Protein AF-A0A7X9FTK3-F1 (afdb_monomer)

Solvent-accessible surface area (backbone atoms only — not comparable to full-atom values): 15921 Å² total; per-residue (Å²): 134,60,71,38,48,49,46,24,37,73,79,64,71,40,65,68,70,45,36,70,34,68,27,82,41,44,47,91,87,65,47,82,73,48,77,40,34,71,62,29,94,77,51,61,56,61,87,59,43,41,65,64,41,56,51,48,38,34,56,70,57,28,73,55,60,92,62,43,67,63,64,44,63,69,55,45,53,49,44,51,48,38,29,74,75,65,70,40,80,87,70,87,66,59,28,64,53,29,50,41,28,35,70,70,76,49,70,91,67,92,45,69,72,51,53,53,51,20,51,46,38,14,42,22,41,63,73,73,38,55,70,67,55,50,50,26,53,32,50,47,50,44,53,53,26,83,96,27,48,10,48,55,48,42,26,43,72,70,68,72,37,58,52,64,70,54,48,70,69,55,31,52,50,54,50,56,16,60,86,40,16,62,68,45,38,62,53,38,72,36,92,73,21,63,86,42,60,68,72,55,75,62,44,47,56,49,46,50,48,49,49,51,40,50,52,46,50,52,52,50,34,71,78,35,54,88,64,34,65,54,66,59,55,46,57,68,53,66,83,38,70,66,55,60,51,47,54,52,52,62,59,66,72,58,93,64,96,70,79,78,60,61,54,59,51,50,48,47,53,48,49,53,57,47,59,57,55,67,68,75,76,116

Secondary structure (DSSP, 8-state):
--HHHHHHHHHH---GGGGGS-EEEE-TTS-EEEEESTTSTTPPPGGGS-HHHHHHHHHHH-TTTTTS-SS-HHHHHHHHHHHHHH---------HHHHHHHHHHS-SS--HHHHHHHHHHHHHHHHHS-HHHHHHHHHHH-EEETTEEHHHHHIIIIISS-GGG--HHHHHHHHHHHHSHHHHHHHHTSTTTTT---TTHHHHHHHHHHHHHHHHHHHHHHH-TTTS-HHHHHHHHHT-HHHHHHHHHHHHT--S---THHHHHHHHHHHHHHHHHHTS--

Foldseek 3Di:
DDDLCVCCCPVQVDRLLCLCAWDQFAAPVRHTQDTHHDHDPLQDALVLADLLLLCLLCLLQPVLLQQDAQFPVVVVVVLVVCCVPVVDDSDRRGHLLLQLLCQRRAHPDDDPVRSVSSSSVSNVNVVNDHSSRSSSRSQQAQQQEVSQGHQQSLCCVLPVDGNNPQDSVNSLLSSVCRVPRHVSVVQCPPVPVSVDPVCPDVVVVSLVSSLVSVVVSLVCCVVCVPSHCVVVSVVSVLVDPVVLVVLVVSVVVDPPDDDDPSVVVSVVVNVVNVVSVVVVVD

pLDDT: mean 71.82, std 21.27, range [31.55, 97.44]

Sequence (282 aa):
MKLFQVLTRYCFKVDVSALRGVYCWKSWEGSFIADIGFKTDTFIPLEAIPPHLILLVILHEDQFFFTHGVLNWTELRRLIYDFLLRKAPLMGGSSITQQLAKFLFTSRERSISRKIREIIIAYGLEEEFSKEEILALYLNTVGLGRDIFGIHQASERYFKKTVSELSVDESMFICSLIRQPTKRQRFAMKPGNAHRFDYEMSFLKYFDFFRISLIRFSIDSLINPHLIKLDQLLSFLKDRKELKESAAKISKIEHISIETRAMIHLDKLHSMISSMADNSSK

Nearest PDB structures (foldseek):
  3nb6-assembly1_A-2  TM=7.957E-01  e=1.131E-09  Aquifex aeolicus
  2oqo-assembly1_A-2  TM=8.127E-01  e=4.529E-09  Aquifex aeolicus VF5
  3nb7-assembly1_A-2  TM=8.104E-01  e=5.484E-09  Aquifex aeolicus
  3dwk-assembly3_C  TM=6.646E-01  e=3.690E-07  Staphylococcus aureus subsp. aureus COL
  3dwk-assembly2_B  TM=6.068E-01  e=2.770E-07  Staphylococcus aureus subsp. aureus COL

Radius of gyration: 19.6 Å; Cα contacts (8 Å, |Δi|>4): 311; chains: 1; bounding box: 56×50×49 Å

Structure (mmCIF, N/CA/C/O backbone):
data_AF-A0A7X9FTK3-F1
#
_entry.id   AF-A0A7X9FTK3-F1
#
loop_
_atom_site.group_PDB
_atom_site.id
_atom_site.type_symbol
_atom_site.label_atom_id
_atom_site.label_alt_id
_atom_site.label_comp_id
_atom_site.label_asym_id
_atom_site.label_entity_id
_atom_site.label_seq_id
_atom_site.pdbx_PDB_ins_code
_atom_site.Cartn_x
_atom_site.Cartn_y
_atom_site.Cartn_z
_atom_site.occupancy
_atom_site.B_iso_or_equiv
_atom_site.auth_seq_id
_atom_site.auth_comp_id
_atom_site.auth_asym_id
_atom_site.auth_atom_id
_atom_site.pdbx_PDB_model_num
ATOM 1 N N . MET A 1 1 ? 8.619 -18.704 -17.528 1.00 60.31 1 MET A N 1
ATOM 2 C CA . MET A 1 1 ? 8.834 -17.825 -16.356 1.00 60.31 1 MET A CA 1
ATOM 3 C C . MET A 1 1 ? 9.199 -16.448 -16.881 1.00 60.31 1 MET A C 1
ATOM 5 O O . MET A 1 1 ? 9.983 -16.395 -17.824 1.00 60.31 1 MET A O 1
ATOM 9 N N . LYS A 1 2 ? 8.585 -15.374 -16.375 1.00 87.12 2 LYS A N 1
ATOM 10 C CA . LYS A 1 2 ? 8.837 -14.012 -16.878 1.00 87.12 2 LYS A CA 1
ATOM 11 C C . LYS A 1 2 ? 10.205 -13.493 -16.383 1.00 87.12 2 LYS A C 1
ATOM 13 O O . LYS A 1 2 ? 10.755 -14.035 -15.421 1.00 87.12 2 LYS A O 1
ATOM 18 N N . LEU A 1 3 ? 10.807 -12.528 -17.086 1.00 87.56 3 LEU A N 1
ATOM 19 C CA . LEU A 1 3 ? 12.215 -12.139 -16.892 1.00 87.56 3 LEU A CA 1
ATOM 20 C C . LEU A 1 3 ? 12.477 -11.617 -15.476 1.00 87.56 3 LEU A C 1
ATOM 22 O O . LEU A 1 3 ? 13.457 -12.014 -14.844 1.00 87.56 3 LEU A O 1
ATOM 26 N N . PHE A 1 4 ? 11.612 -10.745 -14.961 1.00 89.00 4 PHE A N 1
ATOM 27 C CA . PHE A 1 4 ? 11.840 -10.153 -13.649 1.00 89.00 4 PHE A CA 1
ATOM 28 C C . PHE A 1 4 ? 11.593 -11.153 -12.520 1.00 89.00 4 PHE A C 1
ATOM 30 O O . PHE A 1 4 ? 12.331 -11.117 -11.543 1.00 89.00 4 PHE A O 1
ATOM 37 N N . GLN A 1 5 ? 10.688 -12.121 -12.681 1.00 84.44 5 GLN A N 1
ATOM 38 C CA . GLN A 1 5 ? 10.551 -13.257 -11.755 1.00 84.44 5 GLN A CA 1
ATOM 39 C C . GLN A 1 5 ? 11.822 -14.120 -11.659 1.00 84.44 5 GLN A C 1
ATOM 41 O O . GLN A 1 5 ? 12.173 -14.607 -10.583 1.00 84.44 5 GLN A O 1
ATOM 46 N N . VAL A 1 6 ? 12.542 -14.311 -12.771 1.00 85.25 6 VAL A N 1
ATOM 47 C CA . VAL A 1 6 ? 13.858 -14.976 -12.756 1.00 85.25 6 VAL A CA 1
ATOM 48 C C . VAL A 1 6 ? 14.837 -14.122 -11.946 1.00 85.25 6 VAL A C 1
ATOM 50 O O . VAL A 1 6 ? 15.480 -14.615 -11.020 1.00 85.25 6 VAL A O 1
ATOM 53 N N . LEU A 1 7 ? 14.925 -12.826 -12.244 1.00 86.31 7 LEU A N 1
ATOM 54 C CA . LEU A 1 7 ? 15.860 -11.925 -11.568 1.00 86.31 7 LEU A CA 1
ATOM 55 C C . LEU A 1 7 ? 15.596 -11.833 -10.060 1.00 86.31 7 LEU A C 1
ATOM 57 O O . LEU A 1 7 ? 16.534 -11.918 -9.269 1.00 86.31 7 LEU A O 1
ATOM 61 N N . THR A 1 8 ? 14.339 -11.713 -9.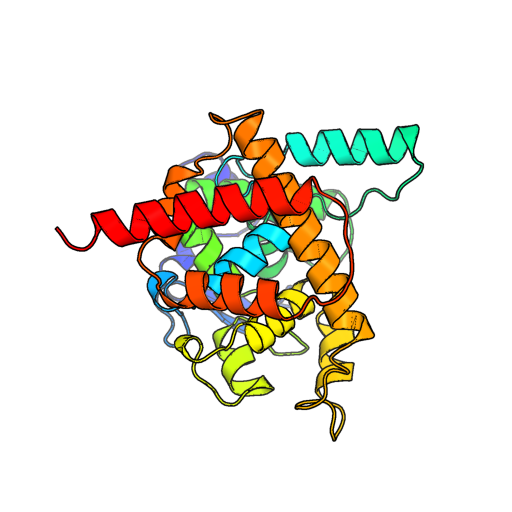632 1.00 86.00 8 THR A N 1
ATOM 62 C CA . THR A 1 8 ? 13.999 -11.669 -8.204 1.00 86.00 8 THR A CA 1
ATOM 63 C C . THR A 1 8 ? 14.390 -12.958 -7.492 1.00 86.00 8 THR A C 1
ATOM 65 O O . THR A 1 8 ? 15.032 -12.908 -6.437 1.00 86.00 8 THR A O 1
ATOM 68 N N . ARG A 1 9 ? 14.099 -14.114 -8.094 1.00 87.69 9 ARG A N 1
ATOM 69 C CA . ARG A 1 9 ? 14.389 -15.415 -7.491 1.00 87.69 9 ARG A CA 1
ATOM 70 C C . ARG A 1 9 ? 15.885 -15.694 -7.403 1.00 87.69 9 ARG A C 1
ATOM 72 O O . ARG A 1 9 ? 16.370 -16.072 -6.340 1.00 87.69 9 ARG A O 1
ATOM 79 N N . TYR A 1 10 ? 16.628 -15.484 -8.486 1.00 86.75 10 TYR A N 1
ATOM 80 C CA . TYR A 1 10 ? 18.038 -15.877 -8.554 1.00 86.75 10 TYR A CA 1
ATOM 81 C C . TYR A 1 10 ? 18.992 -14.804 -8.027 1.00 86.75 10 TYR A C 1
ATOM 83 O O . TYR A 1 10 ? 19.928 -15.132 -7.301 1.00 86.75 10 TYR A O 1
ATOM 91 N N . CYS A 1 11 ? 18.758 -13.525 -8.330 1.00 85.88 11 CYS A N 1
ATOM 92 C CA . CYS A 1 11 ? 19.649 -12.455 -7.874 1.00 85.88 11 CYS A CA 1
ATOM 93 C C . CYS A 1 11 ? 19.350 -12.036 -6.433 1.00 85.88 11 CYS A C 1
ATOM 95 O O . CYS A 1 11 ? 20.257 -11.614 -5.713 1.00 85.88 11 CYS A O 1
ATOM 97 N N . PHE A 1 12 ? 18.087 -12.129 -6.000 1.00 85.38 12 PHE A N 1
ATOM 98 C CA . PHE A 1 12 ? 17.661 -11.598 -4.704 1.00 85.38 12 PHE A CA 1
ATOM 99 C C . PHE A 1 12 ? 17.115 -12.635 -3.732 1.00 85.38 12 PHE A C 1
ATOM 101 O O . PHE A 1 12 ? 16.894 -12.267 -2.580 1.00 85.38 12 PHE A O 1
ATOM 108 N N . LYS A 1 13 ? 16.958 -13.901 -4.145 1.00 87.94 13 LYS A N 1
ATOM 109 C CA . LYS A 1 13 ? 16.329 -14.961 -3.338 1.00 87.94 13 LYS A CA 1
ATOM 110 C C . LYS A 1 13 ? 14.915 -14.581 -2.882 1.00 87.94 13 LYS A C 1
ATOM 112 O O . LYS A 1 13 ? 14.486 -14.959 -1.798 1.00 87.94 13 LYS A O 1
ATOM 117 N N . VAL A 1 14 ? 14.208 -13.813 -3.712 1.00 88.62 14 VAL A N 1
ATOM 118 C CA . VAL A 1 14 ? 12.837 -13.358 -3.469 1.00 88.62 14 VAL A CA 1
ATOM 119 C C . VAL A 1 14 ? 11.911 -14.079 -4.436 1.00 88.62 14 VAL A C 1
ATOM 121 O O . VAL A 1 14 ? 11.998 -13.873 -5.645 1.00 88.62 14 VAL A O 1
ATOM 124 N N . ASP A 1 15 ? 11.013 -14.900 -3.901 1.00 91.44 15 ASP A N 1
ATOM 125 C CA . ASP A 1 15 ? 9.936 -15.515 -4.672 1.00 91.44 15 ASP A CA 1
ATOM 126 C C . ASP A 1 15 ? 8.634 -14.747 -4.434 1.00 91.44 15 ASP A C 1
ATOM 128 O O . ASP A 1 15 ? 7.935 -14.959 -3.445 1.00 91.44 15 ASP A O 1
ATOM 132 N N . VAL A 1 16 ? 8.323 -13.817 -5.338 1.00 92.69 16 VAL A N 1
ATOM 133 C CA . VAL A 1 16 ? 7.101 -13.004 -5.249 1.00 92.69 16 VAL A CA 1
ATOM 134 C C . VAL A 1 16 ? 5.832 -13.845 -5.409 1.00 92.69 16 VAL A C 1
ATOM 136 O O . VAL A 1 16 ? 4.805 -13.489 -4.836 1.00 92.69 16 VAL A O 1
ATOM 139 N N . SER A 1 17 ? 5.898 -14.980 -6.118 1.00 94.44 17 SER A N 1
ATOM 140 C CA . SER A 1 17 ? 4.740 -15.857 -6.337 1.00 94.44 17 SER A CA 1
ATOM 141 C C . SER A 1 17 ? 4.267 -16.529 -5.048 1.00 94.44 17 SER A C 1
ATOM 143 O O . SER A 1 17 ? 3.088 -16.846 -4.910 1.00 94.44 17 SER A O 1
ATOM 145 N N . ALA A 1 18 ? 5.144 -16.645 -4.045 1.00 93.94 18 ALA A N 1
ATOM 146 C CA . ALA A 1 18 ? 4.794 -17.182 -2.736 1.00 93.94 18 ALA A CA 1
ATOM 147 C C . ALA A 1 18 ? 3.705 -16.357 -2.018 1.00 93.94 18 ALA A C 1
ATOM 149 O O . ALA A 1 18 ? 2.968 -16.907 -1.200 1.00 93.94 18 ALA A O 1
ATOM 150 N N . LEU A 1 19 ? 3.529 -15.074 -2.371 1.00 95.56 19 LEU A N 1
ATOM 151 C CA . LEU A 1 19 ? 2.445 -14.235 -1.843 1.00 95.56 19 LEU A CA 1
ATOM 152 C C . LEU A 1 19 ? 1.047 -14.726 -2.256 1.00 95.56 19 LEU A C 1
ATOM 154 O O . LEU A 1 19 ? 0.080 -14.384 -1.582 1.00 95.56 19 LEU A O 1
ATOM 158 N N . ARG A 1 20 ? 0.920 -15.558 -3.305 1.00 96.56 20 ARG A N 1
ATOM 159 C CA . ARG A 1 20 ? -0.336 -16.250 -3.674 1.00 96.56 20 ARG A CA 1
ATOM 160 C C . ARG A 1 20 ? -0.850 -17.176 -2.565 1.00 96.56 20 ARG A C 1
ATOM 162 O O . ARG A 1 20 ? -2.031 -17.514 -2.553 1.00 96.56 20 ARG A O 1
ATOM 169 N N . GLY A 1 21 ? 0.039 -17.640 -1.688 1.00 96.00 21 GLY A N 1
ATOM 170 C CA . GLY A 1 21 ? -0.273 -18.512 -0.563 1.00 96.00 21 GLY A CA 1
ATOM 171 C C . GLY A 1 21 ? -0.172 -17.789 0.776 1.00 96.00 21 GLY A C 1
ATOM 172 O O . GLY A 1 21 ? -0.582 -16.638 0.911 1.00 96.00 21 GLY A O 1
ATOM 173 N N . VAL A 1 22 ? 0.369 -18.504 1.762 1.00 94.75 22 VAL A N 1
ATOM 174 C CA . VAL A 1 22 ? 0.838 -17.933 3.025 1.00 94.75 22 VAL A CA 1
ATOM 175 C C . VAL A 1 22 ? 2.345 -17.738 2.909 1.00 94.75 22 VAL A C 1
ATOM 177 O O . VAL A 1 22 ? 3.087 -18.683 2.638 1.00 94.75 22 VAL A O 1
ATOM 180 N N . TYR A 1 23 ? 2.792 -16.505 3.098 1.00 93.69 23 TYR A N 1
ATOM 181 C CA . TYR A 1 23 ? 4.182 -16.093 3.041 1.00 93.69 23 TYR A CA 1
ATOM 182 C C . TYR A 1 23 ? 4.641 -15.633 4.424 1.00 93.69 23 TYR A C 1
ATOM 184 O O . TYR A 1 23 ? 4.148 -14.643 4.963 1.00 93.69 23 TYR A O 1
ATOM 192 N N . CYS A 1 24 ? 5.627 -16.340 4.974 1.00 91.25 24 CYS A N 1
ATOM 193 C CA . CYS A 1 24 ? 6.258 -15.992 6.240 1.00 91.25 24 CYS A CA 1
ATOM 194 C C . CYS A 1 24 ? 7.155 -14.762 6.046 1.00 91.25 24 CYS A C 1
ATOM 196 O O . CYS A 1 24 ? 8.286 -14.864 5.552 1.00 91.25 24 CYS A O 1
ATOM 198 N N . TRP A 1 25 ? 6.652 -13.586 6.418 1.00 90.44 25 TRP A N 1
ATOM 199 C CA . TRP A 1 25 ? 7.395 -12.344 6.299 1.00 90.44 25 TRP A CA 1
ATOM 200 C C . TRP A 1 25 ? 8.361 -12.183 7.470 1.00 90.44 25 TRP A C 1
ATOM 202 O O . TRP A 1 25 ? 7.987 -12.149 8.646 1.00 90.44 25 TRP A O 1
ATOM 212 N N . LYS A 1 26 ? 9.642 -12.083 7.120 1.00 88.00 26 LYS A N 1
ATOM 213 C CA . LYS A 1 26 ? 10.752 -11.902 8.049 1.00 88.00 26 LYS A CA 1
ATOM 214 C C . LYS A 1 26 ? 11.426 -10.563 7.805 1.00 88.00 26 LYS A C 1
ATOM 216 O O . LYS A 1 26 ? 11.458 -10.053 6.685 1.00 88.00 26 LYS A O 1
ATOM 221 N N . SER A 1 27 ? 11.999 -10.011 8.863 1.00 82.25 27 SER A N 1
ATOM 222 C CA . SER A 1 27 ? 12.871 -8.853 8.773 1.00 82.25 27 SER A CA 1
ATOM 223 C C . SER A 1 27 ? 14.146 -9.196 8.004 1.00 82.25 27 SER A C 1
ATOM 225 O O . SER A 1 27 ? 14.476 -10.361 7.771 1.00 82.25 27 SER A O 1
ATOM 227 N N . TRP A 1 28 ? 14.913 -8.165 7.658 1.00 73.38 28 TRP A N 1
ATOM 228 C CA . TRP A 1 28 ? 16.227 -8.348 7.044 1.00 73.38 28 TRP A CA 1
ATOM 229 C C . TRP A 1 28 ? 17.218 -9.110 7.947 1.00 73.38 28 TRP A C 1
ATOM 231 O O . TRP A 1 28 ? 18.157 -9.721 7.450 1.00 73.38 28 TRP A O 1
ATOM 241 N N . GLU A 1 29 ? 16.991 -9.105 9.262 1.00 78.44 29 GLU A N 1
ATOM 242 C CA . GLU A 1 29 ? 17.779 -9.845 10.258 1.00 7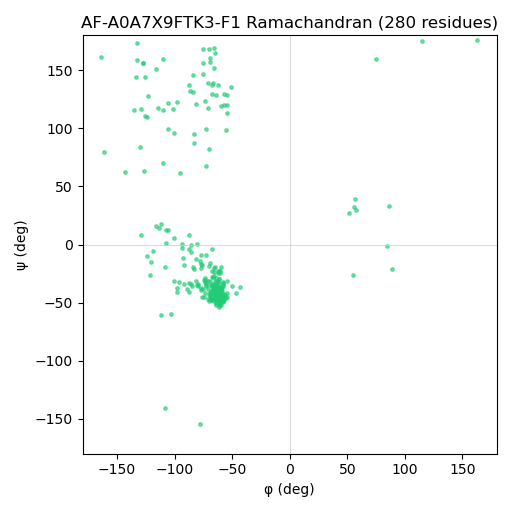8.44 29 GLU A CA 1
ATOM 243 C C . GLU A 1 29 ? 17.279 -11.292 10.435 1.00 78.44 29 GLU A C 1
ATOM 245 O O . GLU A 1 29 ? 17.822 -12.052 11.230 1.00 78.44 29 GLU A O 1
ATOM 250 N N . GLY A 1 30 ? 16.235 -11.690 9.700 1.00 82.06 30 GLY A N 1
ATOM 251 C CA . GLY A 1 30 ? 15.650 -13.029 9.752 1.00 82.06 30 GLY A CA 1
ATOM 252 C C . GLY A 1 30 ? 14.627 -13.232 10.871 1.00 82.06 30 GLY A C 1
ATOM 253 O O . GLY A 1 30 ? 14.034 -14.309 10.951 1.00 82.06 30 GLY A O 1
ATOM 254 N N . SER A 1 31 ? 14.374 -12.217 11.702 1.00 86.69 31 SER A N 1
ATOM 255 C CA . SER A 1 31 ? 13.325 -12.278 12.722 1.00 86.69 31 SER A CA 1
ATOM 256 C C . SER A 1 31 ? 11.938 -12.311 12.083 1.00 86.69 31 SER A C 1
ATOM 258 O O . SER A 1 31 ? 11.669 -11.600 11.117 1.00 86.69 31 SER A O 1
ATOM 260 N N . PHE A 1 32 ? 11.057 -13.157 12.612 1.00 89.88 32 PHE A N 1
ATOM 261 C CA . PHE A 1 32 ? 9.668 -13.233 12.171 1.00 89.88 32 PHE A CA 1
ATOM 262 C C . PHE A 1 32 ? 8.944 -11.904 12.421 1.00 89.88 32 PHE A C 1
ATOM 264 O O . PHE A 1 32 ? 9.118 -11.302 13.481 1.00 89.88 32 PHE A O 1
ATOM 271 N N . ILE A 1 33 ? 8.148 -11.457 11.446 1.00 86.81 33 ILE A N 1
ATOM 272 C CA . ILE A 1 33 ? 7.297 -10.269 11.572 1.00 86.81 33 ILE A CA 1
ATOM 273 C C . ILE A 1 33 ? 5.825 -10.678 11.578 1.00 86.81 33 ILE A C 1
ATOM 275 O O . ILE A 1 33 ? 5.121 -10.391 12.541 1.00 86.81 33 ILE A O 1
ATOM 279 N N . ALA A 1 34 ? 5.363 -11.313 10.500 1.00 89.12 34 ALA A N 1
ATOM 280 C CA . ALA A 1 34 ? 3.975 -11.729 10.332 1.00 89.12 34 ALA A CA 1
ATOM 281 C C . ALA A 1 34 ? 3.855 -12.762 9.208 1.00 89.12 34 ALA A C 1
ATOM 283 O O . ALA A 1 34 ? 4.707 -12.825 8.321 1.00 89.12 34 ALA A O 1
ATOM 284 N N . ASP A 1 35 ? 2.757 -13.507 9.197 1.00 92.25 35 ASP A N 1
ATOM 285 C CA . ASP A 1 35 ? 2.322 -14.217 7.998 1.00 92.25 35 ASP A CA 1
ATOM 286 C C . ASP A 1 35 ? 1.467 -13.276 7.143 1.00 92.25 35 ASP A C 1
ATOM 288 O O . ASP A 1 35 ? 0.579 -12.590 7.654 1.00 92.25 35 ASP A O 1
ATOM 292 N N . ILE A 1 36 ? 1.763 -13.213 5.844 1.00 93.38 36 ILE A N 1
ATOM 293 C CA . ILE A 1 36 ? 1.062 -12.374 4.858 1.00 93.38 36 ILE A CA 1
ATOM 294 C C . ILE A 1 36 ? 0.726 -13.185 3.600 1.00 93.38 36 ILE A C 1
ATOM 296 O O . ILE A 1 36 ? 1.199 -14.305 3.433 1.00 93.38 36 ILE A O 1
ATOM 300 N N . GLY A 1 37 ? -0.027 -12.603 2.670 1.00 93.62 37 GLY A N 1
ATOM 301 C CA . GLY A 1 37 ? -0.370 -13.224 1.386 1.00 93.62 37 GLY A CA 1
ATOM 302 C C . GLY A 1 37 ? -1.865 -13.502 1.259 1.00 93.62 37 GLY A C 1
ATOM 303 O O . GLY A 1 37 ? -2.632 -13.273 2.186 1.00 93.62 37 GLY A O 1
ATOM 304 N N . PHE A 1 38 ? -2.298 -13.973 0.093 1.00 95.56 38 PHE A N 1
ATOM 305 C CA . PHE A 1 38 ? -3.727 -14.105 -0.223 1.00 95.56 38 PHE A CA 1
ATOM 306 C C . PHE A 1 38 ? -4.455 -15.196 0.573 1.00 95.56 38 PHE A C 1
ATOM 308 O O . PHE A 1 38 ? -5.682 -15.212 0.585 1.00 95.56 38 PHE A O 1
ATOM 315 N N . LYS A 1 39 ? -3.726 -16.124 1.208 1.00 95.69 39 LYS A N 1
ATOM 316 C CA . LYS A 1 39 ? -4.316 -17.236 1.976 1.00 95.69 39 LYS A CA 1
ATOM 317 C C . LYS A 1 39 ? -4.182 -17.090 3.493 1.00 95.69 39 LYS A C 1
ATOM 319 O O . LYS A 1 39 ? -4.388 -18.071 4.199 1.00 95.69 39 LYS A O 1
ATOM 324 N N . THR A 1 40 ? -3.797 -15.920 4.001 1.00 94.19 40 THR A N 1
ATOM 325 C CA . THR A 1 40 ? -3.750 -15.682 5.452 1.00 94.19 40 THR A CA 1
ATOM 326 C C . THR A 1 40 ? -5.110 -15.274 5.994 1.00 94.19 40 THR A C 1
ATOM 328 O O . THR A 1 40 ? -5.819 -14.515 5.340 1.00 94.19 40 THR A O 1
ATOM 331 N N . ASP A 1 41 ? -5.431 -15.676 7.224 1.00 90.19 41 ASP A N 1
ATOM 332 C CA . ASP A 1 41 ? -6.721 -15.368 7.868 1.00 90.19 41 ASP A CA 1
ATOM 333 C C . ASP A 1 41 ? -6.966 -13.863 8.069 1.00 90.19 41 ASP A C 1
ATOM 335 O O . ASP A 1 41 ? -8.101 -13.404 8.150 1.00 90.19 41 ASP A O 1
ATOM 339 N N . THR A 1 42 ? -5.892 -13.076 8.132 1.00 88.88 42 THR A N 1
ATOM 340 C CA . THR A 1 42 ? -5.929 -11.616 8.285 1.00 88.88 42 THR A CA 1
ATOM 341 C C . THR A 1 42 ? -6.033 -10.868 6.954 1.00 88.88 42 THR A C 1
ATOM 343 O O . THR A 1 42 ? -6.120 -9.638 6.959 1.00 88.88 42 THR A O 1
ATOM 346 N N . PHE A 1 43 ? -5.998 -11.574 5.815 1.00 95.62 43 PHE A N 1
ATOM 347 C CA . PHE A 1 43 ? -6.055 -10.948 4.499 1.00 95.62 43 PHE A CA 1
ATOM 348 C C . PHE A 1 43 ? -7.465 -10.441 4.208 1.00 95.62 43 PHE A C 1
ATOM 350 O O . PHE A 1 43 ? -8.432 -11.200 4.191 1.00 95.62 43 PHE A O 1
ATOM 357 N N . ILE A 1 44 ? -7.571 -9.147 3.920 1.00 95.75 44 ILE A N 1
ATOM 358 C CA . ILE A 1 44 ? -8.819 -8.504 3.530 1.00 95.75 44 ILE A CA 1
ATOM 359 C C . ILE A 1 44 ? -8.826 -8.316 2.010 1.00 95.75 44 ILE A C 1
ATOM 361 O O . ILE A 1 44 ? -7.985 -7.570 1.494 1.00 95.75 44 ILE A O 1
ATOM 365 N N . PRO A 1 45 ? -9.754 -8.960 1.278 1.00 91.94 45 PRO A N 1
ATOM 366 C CA . PRO A 1 45 ? -9.873 -8.772 -0.162 1.00 91.94 45 PRO A CA 1
ATOM 367 C C . PRO A 1 45 ? -10.303 -7.336 -0.478 1.00 91.94 45 PRO A C 1
ATOM 369 O O . PRO A 1 45 ? -10.972 -6.686 0.329 1.00 91.94 45 PRO A O 1
ATOM 372 N N . LEU A 1 46 ? -9.918 -6.831 -1.652 1.00 88.75 46 LEU A N 1
ATOM 373 C CA . LEU A 1 46 ? -10.113 -5.426 -2.024 1.00 88.75 46 LEU A CA 1
ATOM 374 C C . LEU A 1 46 ? -11.595 -5.014 -1.971 1.00 88.75 46 LEU A C 1
ATOM 376 O O . LEU A 1 46 ? -11.921 -3.894 -1.591 1.00 88.75 46 LEU A O 1
ATOM 380 N N . GLU A 1 47 ? -12.495 -5.944 -2.279 1.00 86.25 47 GLU A N 1
ATOM 381 C CA . GLU A 1 47 ? -13.948 -5.767 -2.311 1.00 86.25 47 GLU A CA 1
ATOM 382 C C . GLU A 1 47 ? -14.555 -5.534 -0.918 1.00 86.25 47 GLU A C 1
ATOM 384 O O . GLU A 1 47 ? -15.591 -4.869 -0.802 1.00 86.25 47 GLU A O 1
ATOM 389 N N . ALA A 1 48 ? -13.905 -6.056 0.129 1.00 87.62 48 ALA A N 1
ATOM 390 C CA . ALA A 1 48 ? -14.304 -5.899 1.529 1.00 87.62 48 ALA A CA 1
ATOM 391 C C . ALA A 1 48 ? -13.762 -4.606 2.165 1.00 87.62 48 ALA A C 1
ATOM 393 O O . ALA A 1 48 ? -14.115 -4.268 3.296 1.00 87.62 48 ALA A O 1
ATOM 394 N N . ILE A 1 49 ? -12.909 -3.869 1.449 1.00 88.50 49 ILE A N 1
ATOM 395 C CA . ILE A 1 49 ? -12.360 -2.596 1.909 1.00 88.50 49 ILE A CA 1
ATOM 396 C C . ILE A 1 49 ? -13.316 -1.465 1.502 1.00 88.50 49 ILE A C 1
ATOM 398 O O . ILE A 1 49 ? -13.800 -1.434 0.361 1.00 88.50 49 ILE A O 1
ATOM 402 N N . PRO A 1 50 ? -13.586 -0.491 2.393 1.00 83.31 50 PRO A N 1
ATOM 403 C CA . PRO A 1 50 ? -14.386 0.661 2.035 1.00 83.31 50 PRO A CA 1
ATOM 404 C C . PRO A 1 50 ? -13.779 1.410 0.838 1.00 83.31 50 PRO A C 1
ATOM 406 O O . PRO A 1 50 ? -12.598 1.769 0.854 1.00 83.31 50 PRO A O 1
ATOM 409 N N . PRO A 1 51 ? -14.570 1.711 -0.201 1.00 75.88 51 PRO A N 1
ATOM 410 C CA . PRO A 1 51 ? -14.079 2.367 -1.413 1.00 75.88 51 PRO A CA 1
ATOM 411 C C . PRO A 1 51 ? -13.414 3.709 -1.158 1.00 75.88 51 PRO A C 1
ATOM 413 O O . PRO A 1 51 ? -12.466 4.079 -1.843 1.00 75.88 51 PRO A O 1
ATOM 416 N N . HIS A 1 52 ? -13.925 4.451 -0.174 1.00 73.62 52 HIS A N 1
ATOM 417 C CA . HIS A 1 52 ? -13.381 5.748 0.181 1.00 73.62 52 HIS A CA 1
ATOM 418 C C . HIS A 1 52 ? -11.947 5.612 0.713 1.00 73.62 52 HIS A C 1
ATOM 420 O O . HIS A 1 52 ? -11.114 6.447 0.379 1.00 73.62 52 HIS A O 1
ATOM 426 N N . LEU A 1 53 ? -11.617 4.536 1.443 1.00 82.56 53 LEU A N 1
ATOM 427 C CA . LEU A 1 53 ? -10.248 4.251 1.877 1.00 82.56 53 LEU A CA 1
ATOM 428 C C . LEU A 1 53 ? -9.336 3.946 0.687 1.00 82.56 53 LEU A C 1
ATOM 430 O O . LEU A 1 53 ? -8.249 4.509 0.588 1.00 82.56 53 LEU A O 1
ATOM 434 N N . ILE A 1 54 ? -9.791 3.096 -0.235 1.00 82.12 54 ILE A N 1
ATOM 435 C CA . ILE A 1 54 ? -9.044 2.763 -1.456 1.00 82.12 54 ILE A CA 1
ATOM 436 C C . ILE A 1 54 ? -8.746 4.029 -2.266 1.00 82.12 54 ILE A C 1
ATOM 438 O O . ILE A 1 54 ? -7.598 4.280 -2.634 1.00 82.12 54 ILE A O 1
ATOM 442 N N . LEU A 1 55 ? -9.768 4.857 -2.488 1.00 74.81 55 LEU A N 1
ATOM 443 C CA . LEU A 1 55 ? -9.651 6.111 -3.222 1.00 74.81 55 LEU A CA 1
ATOM 444 C C . LEU A 1 55 ? -8.676 7.079 -2.541 1.00 74.81 55 LEU A C 1
ATOM 446 O O . LEU A 1 55 ? -7.830 7.669 -3.212 1.00 74.81 55 LEU A O 1
ATOM 450 N N . LEU A 1 56 ? -8.776 7.221 -1.216 1.00 76.75 56 LEU A N 1
ATOM 451 C CA . LEU A 1 56 ? -7.870 8.046 -0.418 1.00 76.75 56 LEU A CA 1
ATOM 452 C C . LEU A 1 56 ? -6.420 7.607 -0.595 1.00 76.75 56 LEU A C 1
ATOM 454 O O . LEU A 1 56 ? -5.566 8.444 -0.879 1.00 76.75 56 LEU A O 1
ATOM 458 N N . VAL A 1 57 ? -6.152 6.304 -0.491 1.00 86.31 57 VAL A N 1
ATOM 459 C CA . VAL A 1 57 ? -4.800 5.758 -0.646 1.00 86.31 57 VAL A CA 1
ATOM 460 C C . VAL A 1 57 ? -4.263 5.993 -2.054 1.00 86.31 57 VAL A C 1
ATOM 462 O O . VAL A 1 57 ? -3.144 6.480 -2.185 1.00 86.31 57 VAL A O 1
ATOM 465 N N . ILE A 1 58 ? -5.047 5.728 -3.104 1.00 83.31 58 ILE A N 1
ATOM 466 C CA . ILE A 1 58 ? -4.610 5.953 -4.491 1.00 83.31 58 ILE A CA 1
ATOM 467 C C . ILE A 1 58 ? -4.300 7.433 -4.723 1.00 83.31 58 ILE A C 1
ATOM 469 O O . ILE A 1 58 ? -3.203 7.768 -5.156 1.00 83.31 58 ILE A O 1
ATOM 473 N N . LEU A 1 59 ? -5.222 8.339 -4.391 1.00 74.62 59 LEU A N 1
ATOM 474 C CA . LEU A 1 59 ? -5.031 9.775 -4.627 1.00 74.62 59 LEU A CA 1
ATOM 475 C C . LEU A 1 59 ? -3.869 10.363 -3.824 1.00 74.62 59 LEU A C 1
ATOM 477 O O . LEU A 1 59 ? -3.256 11.348 -4.241 1.00 74.62 59 LEU A O 1
ATOM 481 N N . HIS A 1 60 ? -3.577 9.782 -2.664 1.00 77.44 60 HIS A N 1
ATOM 482 C CA . HIS A 1 60 ? -2.543 10.278 -1.776 1.00 77.44 60 HIS A CA 1
ATOM 483 C C . HIS A 1 60 ? -1.151 9.694 -2.058 1.00 77.44 60 HIS A C 1
ATOM 485 O O . HIS A 1 60 ? -0.155 10.415 -1.944 1.00 77.44 60 HIS A O 1
ATOM 491 N N . GLU A 1 61 ? -1.073 8.407 -2.402 1.00 84.44 61 GLU A N 1
ATOM 492 C CA . GLU A 1 61 ? 0.191 7.694 -2.604 1.00 84.44 61 GLU A CA 1
ATOM 493 C C . GLU A 1 61 ? 0.599 7.609 -4.073 1.00 84.44 61 GLU A C 1
ATOM 495 O O . GLU A 1 61 ? 1.781 7.769 -4.374 1.00 84.44 61 GLU A O 1
ATOM 500 N N . ASP A 1 62 ? -0.346 7.363 -4.985 1.00 84.88 62 ASP A N 1
ATOM 501 C CA . ASP A 1 62 ? -0.044 7.104 -6.393 1.00 84.88 62 ASP A CA 1
ATOM 502 C C . ASP A 1 62 ? -1.271 7.311 -7.303 1.00 84.88 62 ASP A C 1
ATOM 504 O O . ASP A 1 62 ? -1.955 6.370 -7.709 1.00 84.88 62 ASP A O 1
ATOM 508 N N . GLN A 1 63 ? -1.569 8.573 -7.626 1.00 79.19 63 GLN A N 1
ATOM 509 C CA . GLN A 1 63 ? -2.814 8.981 -8.301 1.00 79.19 63 GLN A CA 1
ATOM 510 C C . GLN A 1 63 ? -3.048 8.342 -9.682 1.00 79.19 63 GLN A C 1
ATOM 512 O O . GLN A 1 63 ? -4.175 8.316 -10.171 1.00 79.19 63 GLN A O 1
ATOM 517 N N . PHE A 1 64 ? -1.994 7.828 -10.317 1.00 78.88 64 PHE A N 1
ATOM 518 C CA . PHE A 1 64 ? -2.045 7.197 -11.636 1.00 78.88 64 PHE A CA 1
ATOM 519 C C . PHE A 1 64 ? -1.766 5.689 -11.564 1.00 78.88 64 PHE A C 1
ATOM 521 O O . PHE A 1 64 ? -1.474 5.071 -12.584 1.00 78.88 64 PHE A O 1
ATOM 528 N N . PHE A 1 65 ? -1.869 5.082 -10.378 1.00 86.44 65 PHE A N 1
ATOM 529 C CA . PHE A 1 65 ? -1.439 3.708 -10.107 1.00 86.44 65 PHE A CA 1
ATOM 530 C C . PHE A 1 65 ? -1.895 2.669 -11.145 1.00 86.44 65 PHE A C 1
ATOM 532 O O . PHE A 1 65 ? -1.118 1.795 -11.538 1.00 86.44 65 PHE A O 1
ATOM 539 N N . PHE A 1 66 ? -3.143 2.771 -11.611 1.00 83.19 66 PHE A N 1
ATOM 540 C CA . PHE A 1 66 ? -3.733 1.842 -12.582 1.00 83.19 66 PHE A CA 1
ATOM 541 C C . PHE A 1 66 ? -3.275 2.058 -14.030 1.00 83.19 66 PHE A C 1
ATOM 543 O O . PHE A 1 66 ? -3.601 1.254 -14.901 1.00 83.19 66 PHE A O 1
ATOM 550 N N . THR A 1 67 ? -2.550 3.137 -14.315 1.00 79.88 67 THR A N 1
ATOM 551 C CA . THR A 1 67 ? -2.299 3.593 -15.687 1.00 79.88 67 THR A CA 1
ATOM 552 C C . THR A 1 67 ? -0.822 3.641 -16.051 1.00 79.88 67 THR A C 1
ATOM 554 O O . THR A 1 67 ? -0.486 3.653 -17.234 1.00 79.88 67 THR A O 1
ATOM 557 N N . HIS A 1 68 ? 0.075 3.580 -15.065 1.00 85.56 68 HIS A N 1
ATOM 558 C CA . HIS A 1 68 ? 1.500 3.344 -15.289 1.00 85.56 68 HIS A CA 1
ATOM 559 C C . HIS A 1 68 ? 1.934 1.959 -14.793 1.00 85.56 68 HIS A C 1
ATOM 561 O O . HIS A 1 68 ? 1.292 1.345 -13.942 1.00 85.56 68 HIS A O 1
ATOM 567 N N . GLY A 1 69 ? 3.069 1.473 -15.300 1.00 89.25 69 GLY A N 1
ATOM 568 C CA . GLY A 1 69 ? 3.751 0.292 -14.753 1.00 89.25 69 GLY A CA 1
ATOM 569 C C . GLY A 1 69 ? 4.542 0.622 -13.482 1.00 89.25 69 GLY A C 1
ATOM 570 O O . GLY A 1 69 ? 4.285 1.617 -12.820 1.00 89.25 69 GLY A O 1
ATOM 571 N N . VAL A 1 70 ? 5.579 -0.138 -13.158 1.00 91.06 70 VAL A N 1
ATOM 572 C CA . VAL A 1 70 ? 6.403 0.086 -11.951 1.00 91.06 70 VAL A CA 1
ATOM 573 C C . VAL A 1 70 ? 6.898 1.528 -11.775 1.00 91.06 70 VAL A C 1
ATOM 575 O O . VAL A 1 70 ? 6.998 2.015 -10.646 1.00 91.06 70 VAL A O 1
ATOM 578 N N . LEU A 1 71 ? 7.227 2.211 -12.875 1.00 88.62 71 LEU A N 1
ATOM 579 C CA . LEU A 1 71 ? 7.696 3.595 -12.884 1.00 88.62 71 LEU A CA 1
ATOM 580 C C . LEU A 1 71 ? 6.603 4.540 -13.389 1.00 88.62 71 LEU A C 1
ATOM 582 O O . LEU A 1 71 ? 6.167 4.447 -14.536 1.00 88.62 71 LEU A O 1
ATOM 586 N N . ASN A 1 72 ? 6.232 5.507 -12.552 1.00 86.56 72 ASN A N 1
ATOM 587 C CA . ASN A 1 72 ? 5.368 6.612 -12.942 1.00 86.56 72 ASN A CA 1
ATOM 588 C C . ASN A 1 72 ? 6.206 7.709 -13.624 1.00 86.56 72 ASN A C 1
ATOM 590 O O . ASN A 1 72 ? 6.724 8.623 -12.979 1.00 86.56 72 ASN A O 1
ATOM 594 N N . TRP A 1 73 ? 6.387 7.593 -14.941 1.00 80.31 73 TRP A N 1
ATOM 595 C CA . TRP A 1 73 ? 7.193 8.539 -15.725 1.00 80.31 73 TRP A CA 1
ATOM 596 C C . TRP A 1 73 ? 6.625 9.959 -15.724 1.00 80.31 73 TRP A C 1
ATOM 598 O O . TRP A 1 73 ? 7.393 10.920 -15.774 1.00 80.31 73 TRP A O 1
ATOM 608 N N . THR A 1 74 ? 5.302 10.095 -15.643 1.00 78.69 74 THR A N 1
ATOM 609 C CA . THR A 1 74 ? 4.612 11.387 -15.569 1.00 78.69 74 THR A CA 1
ATOM 610 C C . THR A 1 74 ? 4.989 12.124 -14.287 1.00 78.69 74 THR A C 1
ATOM 612 O O . THR A 1 74 ? 5.473 13.256 -14.340 1.00 78.69 74 THR A O 1
ATOM 615 N N . GLU A 1 75 ? 4.865 11.459 -13.136 1.00 78.81 75 GLU A N 1
ATOM 616 C CA . GLU A 1 75 ? 5.270 12.032 -11.851 1.00 78.81 75 GLU A CA 1
ATOM 617 C C . GLU A 1 75 ? 6.782 12.239 -11.763 1.00 78.81 75 GLU A C 1
ATOM 619 O O . GLU A 1 75 ? 7.224 13.270 -11.262 1.00 78.81 75 GLU A O 1
ATOM 624 N N . LEU A 1 76 ? 7.596 11.332 -12.313 1.00 81.06 76 LEU A N 1
ATOM 625 C CA . LEU A 1 76 ? 9.049 11.503 -12.329 1.00 81.06 76 LEU A CA 1
ATOM 626 C C . LEU A 1 76 ? 9.472 12.754 -13.112 1.00 81.06 76 LEU A C 1
ATOM 628 O O . LEU A 1 76 ? 10.272 13.545 -12.613 1.00 81.06 76 LEU A O 1
ATOM 632 N N . ARG A 1 77 ? 8.919 12.968 -14.313 1.00 79.56 77 ARG A N 1
ATOM 633 C CA . ARG A 1 77 ? 9.190 14.172 -15.118 1.00 79.56 77 ARG A CA 1
ATOM 634 C C . ARG A 1 77 ? 8.771 15.437 -14.380 1.00 79.56 77 ARG A C 1
ATOM 636 O O . ARG A 1 77 ? 9.533 16.401 -14.354 1.00 79.56 77 ARG A O 1
ATOM 643 N N . ARG A 1 78 ? 7.598 15.422 -13.742 1.00 80.25 78 ARG A N 1
ATOM 644 C CA . ARG A 1 78 ? 7.119 16.547 -12.934 1.00 80.25 78 ARG A CA 1
ATOM 645 C C . ARG A 1 78 ? 8.056 16.846 -11.764 1.00 80.25 78 ARG A C 1
ATOM 647 O O . ARG A 1 78 ? 8.418 17.998 -11.565 1.00 80.25 78 ARG A O 1
ATOM 654 N N . LEU A 1 79 ? 8.481 15.826 -11.020 1.00 80.12 79 LEU A N 1
ATOM 655 C CA . LEU A 1 79 ? 9.403 15.992 -9.894 1.00 80.12 79 LEU A CA 1
ATOM 656 C C . LEU A 1 79 ? 10.755 16.555 -10.341 1.00 80.12 79 LEU A C 1
ATOM 658 O O . LEU A 1 79 ? 11.305 17.418 -9.663 1.00 80.12 79 LEU A O 1
ATOM 662 N N . ILE A 1 80 ? 11.271 16.112 -11.491 1.00 78.75 80 ILE A N 1
ATOM 663 C CA . ILE A 1 80 ? 12.494 16.666 -12.087 1.00 78.75 80 ILE A CA 1
ATOM 664 C C . ILE A 1 80 ? 12.293 18.140 -12.457 1.00 78.75 80 ILE A C 1
ATOM 666 O O . ILE A 1 80 ? 13.134 18.971 -12.124 1.00 78.75 80 ILE A O 1
ATOM 670 N N . TYR A 1 81 ? 11.174 18.482 -13.097 1.00 81.62 81 TYR A N 1
ATOM 671 C CA . TYR A 1 81 ? 10.835 19.864 -13.442 1.00 81.62 81 TYR A CA 1
ATOM 672 C C . TYR A 1 81 ? 10.742 20.761 -12.195 1.00 81.62 81 TYR A C 1
ATOM 674 O O . TYR A 1 81 ? 11.359 21.825 -12.148 1.00 81.62 81 TYR A O 1
ATOM 682 N N . ASP A 1 82 ? 10.032 20.312 -11.156 1.00 76.88 82 ASP A N 1
ATOM 683 C CA . ASP A 1 82 ? 9.886 21.034 -9.887 1.00 76.88 82 ASP A CA 1
ATOM 684 C C . ASP A 1 82 ? 11.234 21.195 -9.162 1.00 76.88 82 ASP A C 1
ATOM 686 O O . ASP A 1 82 ? 11.517 22.251 -8.592 1.00 76.88 82 ASP A O 1
ATOM 690 N N . PHE A 1 83 ? 12.104 20.187 -9.216 1.00 79.44 83 PHE A N 1
ATOM 691 C CA . PHE A 1 83 ? 13.454 20.278 -8.665 1.00 79.44 83 PHE A CA 1
ATOM 692 C C . PHE A 1 83 ? 14.308 21.312 -9.403 1.00 79.44 83 PHE A C 1
ATOM 694 O O . PHE A 1 83 ? 14.904 22.181 -8.768 1.00 79.44 83 PHE A O 1
ATOM 701 N N . LEU A 1 84 ? 14.338 21.252 -10.737 1.00 84.00 84 LEU A N 1
ATOM 702 C CA . LEU A 1 84 ? 15.187 22.119 -11.555 1.00 84.00 84 LEU A CA 1
ATOM 703 C C . LEU A 1 84 ? 14.725 23.580 -11.535 1.00 84.00 84 LEU A C 1
ATOM 705 O O . LEU A 1 84 ? 15.554 24.481 -11.435 1.00 84.00 84 LEU A O 1
ATOM 709 N N . LEU A 1 85 ? 13.416 23.824 -11.616 1.00 85.38 85 LEU A N 1
ATOM 710 C CA . LEU A 1 85 ? 12.878 25.177 -11.793 1.00 85.38 85 LEU A CA 1
ATOM 711 C C . LEU A 1 85 ? 12.357 25.804 -10.505 1.00 85.38 85 LEU A C 1
ATOM 713 O O . LEU A 1 85 ? 12.421 27.020 -10.350 1.00 85.38 85 LEU A O 1
ATOM 717 N N . ARG A 1 86 ? 11.837 24.995 -9.577 1.00 80.44 86 ARG A N 1
ATOM 718 C CA . ARG A 1 86 ? 11.241 25.483 -8.322 1.00 80.44 86 ARG A CA 1
ATOM 719 C C . ARG A 1 86 ? 12.116 25.199 -7.105 1.00 80.44 86 ARG A C 1
ATOM 721 O O . ARG A 1 86 ? 11.712 25.525 -5.992 1.00 80.44 86 ARG A O 1
ATOM 728 N N . LYS A 1 87 ? 13.299 24.595 -7.299 1.00 80.38 87 LYS A N 1
ATOM 729 C CA . LYS A 1 87 ? 14.219 24.163 -6.228 1.00 80.38 87 LYS A CA 1
ATOM 730 C C . LYS A 1 87 ? 13.522 23.306 -5.160 1.00 80.38 87 LYS A C 1
ATOM 732 O O . LYS A 1 87 ? 13.934 23.285 -4.002 1.00 80.38 87 LYS A O 1
ATOM 737 N N . ALA A 1 88 ? 12.448 22.613 -5.541 1.00 73.75 88 ALA A N 1
ATOM 738 C CA . ALA A 1 88 ? 11.708 21.743 -4.641 1.00 73.75 88 ALA A CA 1
ATOM 739 C C . ALA A 1 88 ? 12.497 20.445 -4.401 1.00 73.75 88 ALA A C 1
ATOM 741 O O . ALA A 1 88 ? 13.172 19.967 -5.310 1.00 73.75 88 ALA A O 1
ATOM 742 N N . PRO A 1 89 ? 12.427 19.828 -3.211 1.00 68.81 89 PRO A N 1
ATOM 743 C CA . PRO A 1 89 ? 13.120 18.568 -2.964 1.00 68.81 89 PRO A CA 1
ATOM 744 C C . PRO A 1 89 ? 12.530 17.428 -3.815 1.00 68.81 89 PRO A C 1
ATOM 746 O O . PRO A 1 89 ? 11.311 17.286 -3.920 1.00 68.81 89 PRO A O 1
ATOM 749 N N . LEU A 1 90 ? 13.392 16.565 -4.367 1.00 67.56 90 LEU A N 1
ATOM 750 C CA . LEU A 1 90 ? 13.001 15.336 -5.075 1.00 67.56 90 LEU A CA 1
ATOM 751 C C . LEU A 1 90 ? 12.433 14.304 -4.084 1.00 67.56 90 LEU A C 1
ATOM 753 O O . LEU A 1 90 ? 13.142 13.420 -3.601 1.00 67.56 90 LEU A O 1
ATOM 757 N N . MET A 1 91 ? 11.152 14.428 -3.738 1.00 64.75 91 MET A N 1
ATOM 758 C CA . MET A 1 91 ? 10.466 13.526 -2.808 1.00 64.75 91 MET A CA 1
ATOM 759 C C . MET A 1 91 ? 9.109 13.082 -3.359 1.00 64.75 91 MET A C 1
ATOM 761 O O . MET A 1 91 ? 8.381 13.876 -3.941 1.00 64.75 91 MET A O 1
ATOM 765 N N . GLY A 1 92 ? 8.733 11.825 -3.094 1.00 66.62 92 GLY A N 1
ATOM 766 C CA . GLY A 1 92 ? 7.365 11.337 -3.326 1.00 66.62 92 GLY A CA 1
ATOM 767 C C . GLY A 1 92 ? 7.057 10.819 -4.734 1.00 66.62 92 GLY A C 1
ATOM 768 O O . GLY A 1 92 ? 5.930 10.973 -5.174 1.00 66.62 92 GLY A O 1
ATOM 769 N N . GLY A 1 93 ? 8.028 10.215 -5.429 1.00 73.75 93 GLY A N 1
ATOM 770 C CA . GLY A 1 93 ? 7.833 9.622 -6.765 1.00 73.75 93 GLY A CA 1
ATOM 771 C C . GLY A 1 93 ? 7.786 8.089 -6.815 1.00 73.75 93 GLY A C 1
ATOM 772 O O . GLY A 1 93 ? 7.945 7.525 -7.893 1.00 73.75 93 GLY A O 1
ATOM 773 N N . SER A 1 94 ? 7.669 7.403 -5.671 1.00 86.88 94 SER A N 1
ATOM 774 C CA . SER A 1 94 ? 7.572 5.935 -5.654 1.00 86.88 94 SER A CA 1
ATOM 775 C C . SER A 1 94 ? 6.134 5.487 -5.893 1.00 86.88 94 SER A C 1
ATOM 777 O O . SER A 1 94 ? 5.249 5.935 -5.170 1.00 86.88 94 SER A O 1
ATOM 779 N N . SER A 1 95 ? 5.932 4.545 -6.814 1.00 92.94 95 SER A N 1
ATOM 780 C CA . SER A 1 95 ? 4.628 3.903 -7.022 1.00 92.94 95 SER A CA 1
ATOM 781 C C . SER A 1 95 ? 4.232 3.000 -5.853 1.00 92.94 95 SER A C 1
ATOM 783 O O . SER A 1 95 ? 5.097 2.534 -5.103 1.00 92.94 95 SER A O 1
ATOM 785 N N . ILE A 1 96 ? 2.942 2.683 -5.722 1.00 94.38 96 ILE A N 1
ATOM 786 C CA . ILE A 1 96 ? 2.450 1.719 -4.717 1.00 94.38 96 ILE A CA 1
ATOM 787 C C . ILE A 1 96 ? 3.181 0.368 -4.839 1.00 94.38 96 ILE A C 1
ATOM 789 O O . ILE A 1 96 ? 3.635 -0.177 -3.832 1.00 94.38 96 ILE A O 1
ATOM 793 N N . THR A 1 97 ? 3.413 -0.126 -6.061 1.00 96.69 97 THR A N 1
ATOM 794 C CA . THR A 1 97 ? 4.180 -1.363 -6.306 1.00 96.69 97 THR A CA 1
ATOM 795 C C . THR A 1 97 ? 5.603 -1.273 -5.743 1.00 96.69 97 THR A C 1
ATOM 797 O O . THR A 1 97 ? 6.095 -2.204 -5.102 1.00 96.69 97 THR A O 1
ATOM 800 N N . GLN A 1 98 ? 6.280 -0.139 -5.946 1.00 94.69 98 GLN A N 1
ATOM 801 C CA . GLN A 1 98 ? 7.617 0.091 -5.394 1.00 94.69 98 GLN A CA 1
ATOM 802 C C . GLN A 1 98 ? 7.606 0.159 -3.870 1.00 94.69 98 GLN A C 1
ATOM 804 O O . GLN A 1 98 ? 8.504 -0.375 -3.219 1.00 94.69 98 GLN A O 1
ATOM 809 N N . GLN A 1 99 ? 6.592 0.798 -3.286 1.00 92.88 99 GLN A N 1
ATOM 810 C CA . GLN A 1 99 ? 6.443 0.849 -1.838 1.00 92.88 99 GLN A CA 1
ATOM 811 C C . GLN A 1 99 ? 6.214 -0.550 -1.245 1.00 92.88 99 GLN A C 1
ATOM 813 O O . GLN A 1 99 ? 6.848 -0.878 -0.242 1.00 92.88 99 GLN A O 1
ATOM 818 N N . LEU A 1 100 ? 5.399 -1.391 -1.892 1.00 95.00 100 LEU A N 1
ATOM 819 C CA . LEU A 1 100 ? 5.192 -2.790 -1.511 1.00 95.00 100 LEU A CA 1
ATOM 820 C C . LEU A 1 100 ? 6.504 -3.589 -1.573 1.00 95.00 100 LEU A C 1
ATOM 822 O O . LEU A 1 100 ? 6.903 -4.206 -0.585 1.00 95.00 100 LEU A O 1
ATOM 826 N N . ALA A 1 101 ? 7.226 -3.509 -2.697 1.00 94.44 101 ALA A N 1
ATOM 827 C CA . ALA A 1 101 ? 8.519 -4.173 -2.870 1.00 94.44 101 ALA A CA 1
ATOM 828 C C . ALA A 1 101 ? 9.535 -3.741 -1.804 1.00 94.44 101 ALA A C 1
ATOM 830 O O . ALA A 1 101 ? 10.221 -4.570 -1.202 1.00 94.44 101 ALA A O 1
ATOM 831 N N . LYS A 1 102 ? 9.606 -2.430 -1.543 1.00 90.31 102 LYS A N 1
ATOM 832 C CA . LYS A 1 102 ? 10.466 -1.847 -0.516 1.00 90.31 102 LYS A CA 1
ATOM 833 C C . LYS A 1 102 ? 10.164 -2.431 0.854 1.00 90.31 102 LYS A C 1
ATOM 835 O O . LYS A 1 102 ? 11.091 -2.752 1.594 1.00 90.31 102 LYS A O 1
ATOM 840 N N . PHE A 1 103 ? 8.884 -2.494 1.194 1.00 88.19 103 PHE A N 1
ATOM 841 C CA . PHE A 1 103 ? 8.425 -2.864 2.517 1.00 88.19 103 PHE A CA 1
ATOM 842 C C . PHE A 1 103 ? 8.653 -4.348 2.816 1.00 88.19 103 PHE A C 1
ATOM 844 O O . PHE A 1 103 ? 9.143 -4.682 3.892 1.00 88.19 103 PHE A O 1
ATOM 851 N N . LEU A 1 104 ? 8.371 -5.218 1.846 1.00 88.75 104 LEU A N 1
ATOM 852 C CA . LEU A 1 104 ? 8.450 -6.664 2.041 1.00 88.75 104 LEU A CA 1
ATOM 853 C C . LEU A 1 104 ? 9.854 -7.241 1.847 1.00 88.75 104 LEU A C 1
ATOM 855 O O . LEU A 1 104 ? 10.227 -8.179 2.548 1.00 88.75 104 LEU A O 1
ATOM 859 N N . PHE A 1 105 ? 10.633 -6.703 0.905 1.00 87.56 105 PHE A N 1
ATOM 860 C CA . PHE A 1 105 ? 11.794 -7.420 0.366 1.00 87.56 105 PHE A CA 1
ATOM 861 C C . PHE A 1 105 ? 13.100 -6.618 0.355 1.00 87.56 105 PHE A C 1
ATOM 863 O O . PHE A 1 105 ? 14.099 -7.063 -0.219 1.00 87.56 105 PHE A O 1
ATOM 870 N N . THR A 1 106 ? 13.128 -5.428 0.962 1.00 83.12 106 THR A N 1
ATOM 871 C CA . THR A 1 106 ? 14.346 -4.606 1.018 1.00 83.12 106 THR A CA 1
ATOM 872 C C . THR A 1 106 ? 14.706 -4.174 2.435 1.00 83.12 106 THR A C 1
ATOM 874 O O . THR A 1 106 ? 13.857 -4.107 3.321 1.00 83.12 106 THR A O 1
ATOM 877 N N . SER A 1 107 ? 15.989 -3.873 2.658 1.00 76.88 107 SER A N 1
ATOM 878 C CA . SER A 1 107 ? 16.478 -3.337 3.931 1.00 76.88 107 SER A CA 1
ATOM 879 C C . SER A 1 107 ? 16.008 -1.891 4.164 1.00 76.88 107 SER A C 1
ATOM 881 O O . SER A 1 107 ? 15.509 -1.214 3.266 1.00 76.88 107 SER A O 1
ATOM 883 N N . ARG A 1 108 ? 16.179 -1.365 5.383 1.00 73.06 108 ARG A N 1
ATOM 884 C CA . ARG A 1 108 ? 15.831 0.039 5.696 1.00 73.06 108 ARG A CA 1
ATOM 885 C C . ARG A 1 108 ? 16.870 1.056 5.205 1.00 73.06 108 ARG A C 1
ATOM 887 O O . ARG A 1 108 ? 16.577 2.253 5.172 1.00 73.06 108 ARG A O 1
ATOM 894 N N . GLU A 1 109 ? 18.064 0.602 4.834 1.00 77.56 109 GLU A N 1
ATOM 895 C CA . GLU A 1 109 ? 19.198 1.457 4.484 1.00 77.56 109 GLU A CA 1
ATOM 896 C C . GLU A 1 109 ? 18.950 2.232 3.187 1.00 77.56 109 GLU A C 1
ATOM 898 O O . GLU A 1 109 ? 18.578 1.674 2.159 1.00 77.56 109 GLU A O 1
ATOM 903 N N . ARG A 1 110 ? 19.161 3.548 3.190 1.00 78.06 110 ARG A N 1
ATOM 904 C CA . ARG A 1 110 ? 18.946 4.364 1.991 1.00 78.06 110 ARG A CA 1
ATOM 905 C C . ARG A 1 110 ? 20.171 4.313 1.075 1.00 78.06 110 ARG A C 1
ATOM 907 O O . ARG A 1 110 ? 21.071 5.125 1.223 1.00 78.06 110 ARG A O 1
ATOM 914 N N . SER A 1 111 ? 20.151 3.416 0.090 1.00 85.94 111 SER A N 1
ATOM 915 C CA . SER A 1 111 ? 21.173 3.328 -0.962 1.00 85.94 111 SER A CA 1
ATOM 916 C C . SER A 1 111 ? 20.567 3.211 -2.369 1.00 85.94 111 SER A C 1
ATOM 918 O O . SER A 1 111 ? 19.411 2.805 -2.542 1.00 85.94 111 SER A O 1
ATOM 920 N N . ILE A 1 112 ? 21.356 3.563 -3.392 1.00 85.56 112 ILE A N 1
ATOM 921 C CA . ILE A 1 112 ? 20.972 3.415 -4.808 1.00 85.56 112 ILE A CA 1
ATOM 922 C C . ILE A 1 112 ? 20.778 1.934 -5.151 1.00 85.56 112 ILE A C 1
ATOM 924 O O . ILE A 1 112 ? 19.795 1.575 -5.795 1.00 85.56 112 ILE A O 1
ATOM 928 N N . SER A 1 113 ? 21.661 1.060 -4.658 1.00 86.19 113 SER A N 1
ATOM 929 C CA . SER A 1 113 ? 21.556 -0.390 -4.852 1.00 86.19 113 SER A CA 1
ATOM 930 C C . SER A 1 113 ? 20.251 -0.949 -4.280 1.00 86.19 113 SER A C 1
ATOM 932 O O . SER A 1 113 ? 19.580 -1.738 -4.949 1.00 86.19 113 SER A O 1
ATOM 934 N N . ARG A 1 114 ? 19.821 -0.481 -3.097 1.00 88.19 114 ARG A N 1
ATOM 935 C CA . ARG A 1 114 ? 18.501 -0.822 -2.549 1.00 88.19 114 ARG A CA 1
ATOM 936 C C . ARG A 1 114 ? 17.377 -0.356 -3.473 1.00 88.19 114 ARG A C 1
ATOM 938 O O . ARG A 1 114 ? 16.446 -1.119 -3.711 1.00 88.19 114 ARG A O 1
ATOM 945 N N . LYS A 1 115 ? 17.444 0.870 -4.001 1.00 89.62 115 LYS A N 1
ATOM 946 C CA . LYS A 1 115 ? 16.396 1.401 -4.889 1.00 89.62 115 LYS A CA 1
ATOM 947 C C . LYS A 1 115 ? 16.315 0.633 -6.215 1.00 89.62 115 LYS A C 1
ATOM 949 O O . LYS A 1 115 ? 15.215 0.395 -6.700 1.00 89.62 115 LYS A O 1
ATOM 954 N N . ILE A 1 116 ? 17.442 0.193 -6.772 1.00 89.94 116 ILE A N 1
ATOM 955 C CA . ILE A 1 116 ? 17.461 -0.670 -7.965 1.00 89.94 116 ILE A CA 1
ATOM 956 C C . ILE A 1 116 ? 16.806 -2.022 -7.656 1.00 89.94 116 ILE A C 1
ATOM 958 O O . ILE A 1 116 ? 15.947 -2.473 -8.411 1.00 89.94 116 ILE A O 1
ATOM 962 N N . ARG A 1 117 ? 17.148 -2.637 -6.516 1.00 91.19 117 ARG A N 1
ATOM 963 C CA . ARG A 1 117 ? 16.511 -3.880 -6.054 1.00 91.19 117 ARG A CA 1
ATOM 964 C C . ARG A 1 117 ? 14.995 -3.717 -5.898 1.00 91.19 117 ARG A C 1
ATOM 966 O O . ARG A 1 117 ? 14.252 -4.564 -6.376 1.00 91.19 117 ARG A O 1
ATOM 973 N N . GLU A 1 118 ? 14.544 -2.623 -5.282 1.00 92.94 118 GLU A N 1
ATOM 974 C CA . GLU A 1 118 ? 13.122 -2.265 -5.138 1.00 92.94 118 GLU A CA 1
ATOM 975 C C . GLU A 1 118 ? 12.408 -2.220 -6.498 1.00 92.94 118 GLU A C 1
ATOM 977 O O . GLU A 1 118 ? 11.340 -2.805 -6.644 1.00 92.94 118 GLU A O 1
ATOM 982 N N . ILE A 1 119 ? 13.017 -1.587 -7.505 1.00 93.38 119 ILE A N 1
ATOM 983 C CA . ILE A 1 119 ? 12.454 -1.486 -8.859 1.00 93.38 119 ILE A CA 1
ATOM 984 C C . ILE A 1 119 ? 12.357 -2.862 -9.528 1.00 93.38 119 ILE A C 1
ATOM 986 O O . ILE A 1 119 ? 11.311 -3.197 -10.074 1.00 93.38 119 ILE A O 1
ATOM 990 N N . ILE A 1 120 ? 13.417 -3.673 -9.475 1.00 94.00 120 ILE A N 1
ATOM 991 C CA . ILE A 1 120 ? 13.428 -5.008 -10.098 1.00 94.00 120 ILE A CA 1
ATOM 992 C C . ILE A 1 120 ? 12.388 -5.925 -9.439 1.00 94.00 120 ILE A C 1
ATOM 994 O O . ILE A 1 120 ? 11.671 -6.641 -10.134 1.00 94.00 120 ILE A O 1
ATOM 998 N N . ILE A 1 121 ? 12.262 -5.876 -8.109 1.00 94.81 121 ILE A N 1
ATOM 999 C CA . ILE A 1 121 ? 11.240 -6.644 -7.386 1.00 94.81 121 ILE A CA 1
ATOM 1000 C C . ILE A 1 121 ? 9.835 -6.150 -7.723 1.00 94.81 121 ILE A C 1
ATOM 1002 O O . ILE A 1 121 ? 8.947 -6.970 -7.935 1.00 94.81 121 ILE A O 1
ATOM 1006 N N . ALA A 1 122 ? 9.634 -4.837 -7.838 1.00 96.44 122 ALA A N 1
ATOM 1007 C CA . ALA A 1 122 ? 8.360 -4.278 -8.272 1.00 96.44 122 ALA A CA 1
ATOM 1008 C C . ALA A 1 122 ? 7.968 -4.748 -9.684 1.00 96.44 122 ALA A C 1
ATOM 1010 O O . ALA A 1 122 ? 6.798 -5.039 -9.914 1.00 96.44 122 ALA A O 1
ATOM 1011 N N . TYR A 1 123 ? 8.928 -4.912 -10.603 1.00 96.25 123 TYR A N 1
ATOM 1012 C CA . TYR A 1 123 ? 8.639 -5.521 -11.907 1.00 96.25 123 TYR A CA 1
ATOM 1013 C C . TYR A 1 123 ? 8.239 -6.989 -11.774 1.00 96.25 123 TYR A C 1
ATOM 1015 O O . TYR A 1 123 ? 7.276 -7.404 -12.406 1.00 96.25 123 TYR A O 1
ATOM 1023 N N . GLY A 1 124 ? 8.909 -7.757 -10.910 1.00 95.88 124 GLY A N 1
ATOM 1024 C CA . GLY A 1 124 ? 8.494 -9.129 -10.609 1.00 95.88 124 GLY A CA 1
ATOM 1025 C C . GLY A 1 124 ? 7.071 -9.208 -10.038 1.00 95.88 124 GLY A C 1
ATOM 1026 O O . GLY A 1 124 ? 6.327 -10.122 -10.384 1.00 95.88 124 GLY A O 1
ATOM 1027 N N . LEU A 1 125 ? 6.673 -8.239 -9.205 1.00 97.06 125 LEU A N 1
ATOM 1028 C CA . LEU A 1 125 ? 5.311 -8.140 -8.670 1.00 97.06 125 LEU A CA 1
ATOM 1029 C C . LEU A 1 125 ? 4.281 -7.838 -9.767 1.00 97.06 125 LEU A C 1
ATOM 1031 O O . LEU A 1 125 ? 3.282 -8.540 -9.834 1.00 97.06 125 LEU A O 1
ATOM 1035 N N . GLU A 1 126 ? 4.521 -6.861 -10.648 1.00 95.94 126 GLU A N 1
ATOM 1036 C CA . GLU A 1 126 ? 3.604 -6.559 -11.771 1.00 95.94 126 GLU A CA 1
ATOM 1037 C C . GLU A 1 126 ? 3.593 -7.640 -12.862 1.00 95.94 126 GLU A C 1
ATOM 1039 O O . GLU A 1 126 ? 2.651 -7.733 -13.646 1.00 95.94 126 GLU A O 1
ATOM 1044 N N . GLU A 1 127 ? 4.618 -8.492 -12.915 1.00 95.44 127 GLU A N 1
ATOM 1045 C CA . GLU A 1 127 ? 4.607 -9.699 -13.736 1.00 95.44 127 GLU A CA 1
ATOM 1046 C C . GLU A 1 127 ? 3.708 -10.805 -13.153 1.00 95.44 127 GLU A C 1
ATOM 1048 O O . GLU A 1 127 ? 3.141 -11.580 -13.925 1.00 95.44 127 GLU A O 1
ATOM 1053 N N . GLU A 1 128 ? 3.590 -10.898 -11.827 1.00 95.75 128 GLU A N 1
ATOM 1054 C CA . GLU A 1 128 ? 2.881 -11.976 -11.119 1.00 95.75 128 GLU A CA 1
ATOM 1055 C C . GLU A 1 128 ? 1.438 -11.618 -10.735 1.00 95.75 128 GLU A C 1
ATOM 1057 O O . GLU A 1 128 ? 0.568 -12.491 -10.706 1.00 95.75 128 GLU A O 1
ATOM 1062 N N . PHE A 1 129 ? 1.176 -10.348 -10.437 1.00 96.12 129 PHE A N 1
ATOM 1063 C CA . PHE A 1 129 ? -0.075 -9.872 -9.856 1.00 96.12 129 PHE A CA 1
ATOM 1064 C C . PHE A 1 129 ? -0.690 -8.751 -10.696 1.00 96.12 129 PHE A C 1
ATOM 1066 O O . PHE A 1 129 ? 0.009 -7.895 -11.240 1.00 96.12 129 PHE A O 1
ATOM 1073 N N . SER A 1 130 ? -2.020 -8.738 -10.765 1.00 94.81 130 SER A N 1
ATOM 1074 C CA . SER A 1 130 ? -2.794 -7.606 -11.286 1.00 94.81 130 SER A CA 1
ATOM 1075 C C . SER A 1 130 ? -2.640 -6.363 -10.398 1.00 94.81 130 SER A C 1
ATOM 1077 O O . SER A 1 130 ? -2.175 -6.438 -9.257 1.00 94.81 130 SER A O 1
ATOM 1079 N N . LYS A 1 131 ? -3.030 -5.185 -10.902 1.00 92.00 131 LYS A N 1
ATOM 1080 C CA . LYS A 1 131 ? -2.942 -3.933 -10.129 1.00 92.00 131 LYS A CA 1
ATOM 1081 C C . LYS A 1 131 ? -3.829 -3.983 -8.886 1.00 92.00 131 LYS A C 1
ATOM 1083 O O . LYS A 1 131 ? -3.421 -3.520 -7.826 1.00 92.00 131 LYS A O 1
ATOM 1088 N N . GLU A 1 132 ? -5.000 -4.589 -9.005 1.00 91.06 132 GLU A N 1
ATOM 1089 C CA . GLU A 1 132 ? -5.962 -4.820 -7.934 1.00 91.06 132 GLU A CA 1
ATOM 1090 C C . GLU A 1 132 ? -5.359 -5.716 -6.844 1.00 91.06 132 GLU A C 1
ATOM 1092 O O . GLU A 1 132 ? -5.395 -5.375 -5.662 1.00 91.06 132 GLU A O 1
ATOM 1097 N N . GLU A 1 133 ? -4.711 -6.811 -7.243 1.00 96.06 133 GLU A N 1
ATOM 1098 C CA . GLU A 1 133 ? -3.997 -7.716 -6.337 1.00 96.06 133 GLU A CA 1
ATOM 1099 C C . GLU A 1 133 ? -2.822 -7.028 -5.631 1.00 96.06 133 GLU A C 1
ATOM 1101 O O . GLU A 1 133 ? -2.641 -7.195 -4.425 1.00 96.06 133 GLU A O 1
ATOM 1106 N N . ILE A 1 134 ? -2.043 -6.215 -6.350 1.00 97.44 134 ILE A N 1
ATOM 1107 C CA . ILE A 1 134 ? -0.943 -5.431 -5.767 1.00 97.44 134 ILE A CA 1
ATOM 1108 C C . ILE A 1 134 ? -1.477 -4.428 -4.748 1.00 97.44 134 ILE A C 1
ATOM 1110 O O . ILE A 1 134 ? -0.893 -4.280 -3.674 1.00 97.44 134 ILE A O 1
ATOM 1114 N N . LEU A 1 135 ? -2.579 -3.747 -5.060 1.00 95.94 135 LEU A N 1
ATOM 1115 C CA . LEU A 1 135 ? -3.204 -2.798 -4.148 1.00 95.94 135 LEU A CA 1
ATOM 1116 C C . LEU A 1 135 ? -3.741 -3.497 -2.896 1.00 95.94 135 LEU A C 1
ATOM 1118 O O . LEU A 1 135 ? -3.525 -3.004 -1.790 1.00 95.94 135 LEU A O 1
ATOM 1122 N N . ALA A 1 136 ? -4.373 -4.662 -3.048 1.00 95.88 136 ALA A N 1
ATOM 1123 C CA . ALA A 1 136 ? -4.824 -5.470 -1.922 1.00 95.88 136 ALA A CA 1
ATOM 1124 C C . ALA A 1 136 ? -3.642 -5.910 -1.043 1.00 95.88 136 ALA A C 1
ATOM 1126 O O . ALA A 1 136 ? -3.662 -5.687 0.167 1.00 95.88 136 ALA A O 1
ATOM 1127 N N . LEU A 1 137 ? -2.572 -6.457 -1.632 1.00 97.31 137 LEU A N 1
ATOM 1128 C CA . LEU A 1 137 ? -1.349 -6.810 -0.903 1.00 97.31 137 LEU A CA 1
ATOM 1129 C C . LEU A 1 137 ? -0.746 -5.599 -0.186 1.00 97.31 137 LEU A C 1
ATOM 1131 O O . LEU A 1 137 ? -0.357 -5.702 0.976 1.00 97.31 137 LEU A O 1
ATOM 1135 N N . TYR A 1 138 ? -0.692 -4.442 -0.846 1.00 97.19 138 TYR A N 1
ATOM 1136 C CA . TYR A 1 138 ? -0.204 -3.202 -0.253 1.00 97.19 138 TYR A CA 1
ATOM 1137 C C . TYR A 1 138 ? -1.027 -2.787 0.964 1.00 97.19 138 TYR A C 1
ATOM 1139 O O . TYR A 1 138 ? -0.463 -2.598 2.039 1.00 97.19 138 TYR A O 1
ATOM 1147 N N . LEU A 1 139 ? -2.352 -2.713 0.841 1.00 96.19 139 LEU A N 1
ATOM 1148 C CA . LEU A 1 139 ? -3.238 -2.337 1.945 1.00 96.19 139 LEU A CA 1
ATOM 1149 C C . LEU A 1 139 ? -3.178 -3.331 3.111 1.00 96.19 139 LEU A C 1
ATOM 1151 O O . LEU A 1 139 ? -3.294 -2.925 4.264 1.00 96.19 139 LEU A O 1
ATOM 1155 N N . ASN A 1 140 ? -2.943 -4.614 2.837 1.00 96.19 140 ASN A N 1
ATOM 1156 C CA . ASN A 1 140 ? -2.814 -5.646 3.866 1.00 96.19 140 ASN A CA 1
ATOM 1157 C C . ASN A 1 140 ? -1.432 -5.706 4.525 1.00 96.19 140 ASN A C 1
ATOM 1159 O O . ASN A 1 140 ? -1.283 -6.360 5.552 1.00 96.19 140 ASN A O 1
ATOM 1163 N N . THR A 1 141 ? -0.420 -5.033 3.977 1.00 93.25 141 THR A N 1
ATOM 1164 C CA . THR A 1 141 ? 0.954 -5.140 4.496 1.00 93.25 141 THR A CA 1
ATOM 1165 C C . THR A 1 141 ? 1.546 -3.812 4.933 1.00 93.25 141 THR A C 1
ATOM 1167 O O . THR A 1 141 ? 2.390 -3.805 5.822 1.00 93.25 141 THR A O 1
ATOM 1170 N N . VAL A 1 142 ? 1.101 -2.682 4.378 1.00 92.62 142 VAL A N 1
ATOM 1171 C CA . VAL A 1 142 ? 1.690 -1.362 4.629 1.00 92.62 142 VAL A CA 1
ATOM 1172 C C . VAL A 1 142 ? 1.831 -1.064 6.126 1.00 92.62 142 VAL A C 1
ATOM 1174 O O . VAL A 1 142 ? 0.935 -1.314 6.932 1.00 92.62 142 VAL A O 1
ATOM 1177 N N . GLY A 1 143 ? 2.986 -0.522 6.516 1.00 89.06 143 GLY A N 1
ATOM 1178 C CA . GLY A 1 143 ? 3.247 -0.146 7.902 1.00 89.06 143 GLY A CA 1
ATOM 1179 C C . GLY A 1 143 ? 2.441 1.082 8.320 1.00 89.06 143 GLY A C 1
ATOM 1180 O O . GLY A 1 143 ? 2.667 2.175 7.806 1.00 89.06 143 GLY A O 1
ATOM 1181 N N . LEU A 1 144 ? 1.558 0.914 9.305 1.00 89.25 144 LEU A N 1
ATOM 1182 C CA . LEU A 1 144 ? 0.664 1.954 9.836 1.00 89.25 144 LEU A CA 1
ATOM 1183 C C . LEU A 1 144 ? 1.003 2.322 11.290 1.00 89.25 144 LEU A C 1
ATOM 1185 O O . LEU A 1 144 ? 0.238 2.978 11.991 1.00 89.25 144 LEU A O 1
ATOM 1189 N N . GLY A 1 145 ? 2.178 1.916 11.759 1.00 84.81 145 GLY A N 1
ATOM 1190 C CA . GLY A 1 145 ? 2.692 2.188 13.095 1.00 84.81 145 GLY A CA 1
ATOM 1191 C C . GLY A 1 145 ? 3.839 1.240 13.433 1.00 84.81 145 GLY A C 1
ATOM 1192 O O . GLY A 1 145 ? 4.187 0.356 12.654 1.00 84.81 145 GLY A O 1
ATOM 1193 N N . ARG A 1 146 ? 4.452 1.430 14.601 1.00 82.88 146 ARG A N 1
ATOM 1194 C CA . ARG A 1 146 ? 5.265 0.408 15.261 1.00 82.88 146 ARG A CA 1
ATOM 1195 C C . ARG A 1 146 ? 4.365 -0.798 15.514 1.00 82.88 146 ARG A C 1
ATOM 1197 O O . ARG A 1 146 ? 3.368 -0.651 16.219 1.00 82.88 146 ARG A O 1
ATOM 1204 N N . ASP A 1 147 ? 4.747 -1.919 14.915 1.00 83.56 147 ASP A N 1
ATOM 1205 C CA . ASP A 1 147 ? 4.110 -3.232 15.042 1.00 83.56 147 ASP A CA 1
ATOM 1206 C C . ASP A 1 147 ? 2.625 -3.245 14.638 1.00 83.56 147 ASP A C 1
ATOM 1208 O O . ASP A 1 147 ? 1.837 -4.014 15.173 1.00 83.56 147 ASP A O 1
ATOM 1212 N N . ILE A 1 148 ? 2.237 -2.361 13.709 1.00 89.06 148 ILE A N 1
ATOM 1213 C CA . ILE A 1 148 ? 0.897 -2.330 13.110 1.00 89.06 148 ILE A CA 1
ATOM 1214 C C . ILE A 1 148 ? 1.075 -2.399 11.599 1.00 89.06 148 ILE A C 1
ATOM 1216 O O . ILE A 1 148 ? 1.565 -1.445 10.979 1.00 89.06 148 ILE A O 1
ATOM 1220 N N . PHE A 1 149 ? 0.681 -3.531 11.024 1.00 90.44 149 PHE A N 1
ATOM 1221 C CA . PHE A 1 149 ? 0.854 -3.831 9.608 1.00 90.44 149 PHE A CA 1
ATOM 1222 C C . PHE A 1 149 ? -0.489 -4.137 8.963 1.00 90.44 149 PHE A C 1
ATOM 1224 O O . PHE A 1 149 ? -1.250 -4.973 9.448 1.00 90.44 149 PHE A O 1
ATOM 1231 N N . GLY A 1 150 ? -0.763 -3.437 7.868 1.00 93.50 150 GLY A N 1
ATOM 1232 C CA . GLY A 1 150 ? -2.005 -3.572 7.135 1.00 93.50 150 GLY A CA 1
ATOM 1233 C C . GLY A 1 150 ? -3.209 -2.923 7.810 1.00 93.50 150 GLY A C 1
ATOM 1234 O O . GLY A 1 150 ? -3.250 -2.651 9.014 1.00 93.50 150 GLY A O 1
ATOM 1235 N N . ILE A 1 151 ? -4.224 -2.668 6.993 1.00 95.00 151 ILE A N 1
ATOM 1236 C CA . ILE A 1 151 ? -5.447 -1.984 7.413 1.00 95.00 151 ILE A CA 1
ATOM 1237 C C . ILE A 1 151 ? -6.279 -2.793 8.413 1.00 95.00 151 ILE A C 1
ATOM 1239 O O . ILE A 1 151 ? -6.945 -2.182 9.240 1.00 95.00 151 ILE A O 1
ATOM 1243 N N . HIS A 1 152 ? -6.204 -4.129 8.385 1.00 94.56 152 HIS A N 1
ATOM 1244 C CA . HIS A 1 152 ? -6.907 -4.996 9.334 1.00 94.56 152 HIS A CA 1
ATOM 1245 C C . HIS A 1 152 ? -6.450 -4.738 10.774 1.00 94.56 152 HIS A C 1
ATOM 1247 O O . HIS A 1 152 ? -7.248 -4.390 11.641 1.00 94.56 152 HIS A O 1
ATOM 1253 N N . GLN A 1 153 ? -5.137 -4.808 11.019 1.00 93.12 153 GLN A N 1
ATOM 1254 C CA . GLN A 1 153 ? -4.601 -4.511 12.345 1.00 93.12 153 GLN A CA 1
ATOM 1255 C C . GLN A 1 153 ? -4.822 -3.045 12.722 1.00 93.12 153 GLN A C 1
ATOM 1257 O O . GLN A 1 153 ? -5.080 -2.737 13.883 1.00 93.12 153 GLN A O 1
ATOM 1262 N N . ALA A 1 154 ? -4.730 -2.120 11.762 1.00 91.81 154 ALA A N 1
ATOM 1263 C CA . ALA A 1 154 ? -4.962 -0.707 12.034 1.00 91.81 154 ALA A CA 1
ATOM 1264 C C . ALA A 1 154 ? -6.413 -0.420 12.455 1.00 91.81 154 ALA A C 1
ATOM 1266 O O . ALA A 1 154 ? -6.613 0.307 13.430 1.00 91.81 154 ALA A O 1
ATOM 1267 N N . SER A 1 155 ? -7.413 -0.998 11.782 1.00 93.12 155 SER A N 1
ATOM 1268 C CA . SER A 1 155 ? -8.826 -0.792 12.121 1.00 93.12 155 SER A CA 1
ATOM 1269 C C . SER A 1 155 ? -9.135 -1.299 13.530 1.00 93.12 155 SER A C 1
ATOM 1271 O O . SER A 1 155 ? -9.732 -0.586 14.341 1.00 93.12 155 SER A O 1
ATOM 1273 N N . GLU A 1 156 ? -8.631 -2.481 13.878 1.00 91.94 156 GLU A N 1
ATOM 1274 C CA . GLU A 1 156 ? -8.822 -3.059 15.204 1.00 91.94 156 GLU A CA 1
ATOM 1275 C C . GLU A 1 156 ? -8.061 -2.273 16.286 1.00 91.94 156 GLU A C 1
ATOM 1277 O O . GLU A 1 156 ? -8.569 -2.028 17.389 1.00 91.94 156 GLU A O 1
ATOM 1282 N N . ARG A 1 157 ? -6.826 -1.850 15.990 1.00 89.19 157 ARG A N 1
ATOM 1283 C CA . ARG A 1 157 ? -5.948 -1.236 16.989 1.00 89.19 157 ARG A CA 1
ATOM 1284 C C . ARG A 1 157 ? -6.304 0.210 17.295 1.00 89.19 157 ARG A C 1
ATOM 1286 O O . ARG A 1 157 ? -6.190 0.595 18.462 1.00 89.19 157 ARG A O 1
ATOM 1293 N N . TYR A 1 158 ? -6.690 0.985 16.283 1.00 85.25 158 TYR A N 1
ATOM 1294 C CA . TYR A 1 158 ? -7.014 2.404 16.431 1.00 85.25 158 TYR A CA 1
ATOM 1295 C C . TYR A 1 158 ? -8.496 2.653 16.709 1.00 85.25 158 TYR A C 1
ATOM 1297 O O . TYR A 1 158 ? -8.806 3.563 17.472 1.00 85.25 158 TYR A O 1
ATOM 1305 N N . PHE A 1 159 ? -9.394 1.840 16.142 1.00 87.12 159 PHE A N 1
ATOM 1306 C CA . PHE A 1 159 ? -10.832 2.132 16.152 1.00 87.12 159 PHE A CA 1
ATOM 1307 C C . PHE A 1 159 ? -11.701 1.032 16.751 1.00 87.12 159 PHE A C 1
ATOM 1309 O O . PHE A 1 159 ? -12.878 1.276 16.991 1.00 87.12 159 PHE A O 1
ATOM 1316 N N . LYS A 1 160 ? -11.137 -0.155 17.025 1.00 91.88 160 LYS A N 1
ATOM 1317 C CA . LYS A 1 160 ? -11.887 -1.329 17.507 1.00 91.88 160 LYS A CA 1
ATOM 1318 C C . LYS A 1 160 ? -13.029 -1.716 16.561 1.00 91.88 160 LYS A C 1
ATOM 1320 O O . LYS A 1 160 ? -14.105 -2.097 17.007 1.00 91.88 160 LYS A O 1
ATOM 1325 N N . LYS A 1 161 ? -12.761 -1.617 15.257 1.00 92.00 161 LYS A N 1
ATOM 1326 C CA . LYS A 1 161 ? -13.708 -1.874 14.168 1.00 92.00 161 LYS A CA 1
ATOM 1327 C C . LYS A 1 161 ? -13.160 -2.868 13.158 1.00 92.00 161 LYS A C 1
ATOM 1329 O O . LYS A 1 161 ? -11.942 -2.986 12.976 1.00 92.00 161 LYS A O 1
ATOM 1334 N N . THR A 1 162 ? -14.072 -3.520 12.447 1.00 94.56 162 THR A N 1
ATOM 1335 C CA . THR A 1 162 ? -13.733 -4.220 11.206 1.00 94.56 162 THR A CA 1
ATOM 1336 C C . THR A 1 162 ? -13.387 -3.206 10.112 1.00 94.56 162 THR A C 1
ATOM 1338 O O . THR A 1 162 ? -13.788 -2.042 10.163 1.00 94.56 162 THR A O 1
ATOM 1341 N N . VAL A 1 163 ? -12.625 -3.633 9.103 1.00 94.44 163 VAL A N 1
ATOM 1342 C CA . VAL A 1 163 ? -12.193 -2.746 8.008 1.00 94.44 163 VAL A CA 1
ATOM 1343 C C . VAL A 1 163 ? -13.387 -2.147 7.261 1.00 94.44 163 VAL A C 1
ATOM 1345 O O . VAL A 1 163 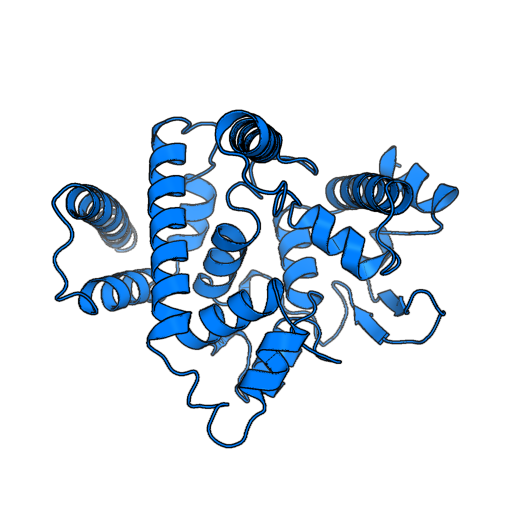? -13.352 -0.972 6.913 1.00 94.44 163 VAL A O 1
ATOM 1348 N N . SER A 1 164 ? -14.456 -2.919 7.059 1.00 91.62 164 SER A N 1
ATOM 1349 C CA . SER A 1 164 ? -15.679 -2.480 6.377 1.00 91.62 164 SER A CA 1
ATOM 1350 C C . SER A 1 164 ? -16.454 -1.385 7.118 1.00 91.62 164 SER A C 1
ATOM 1352 O O . SER A 1 164 ? -17.239 -0.679 6.497 1.00 91.62 164 SER A O 1
ATOM 1354 N N . GLU A 1 165 ? -16.239 -1.225 8.425 1.00 89.81 165 GLU A N 1
ATOM 1355 C CA . GLU A 1 165 ? -16.945 -0.250 9.274 1.00 89.81 165 GLU A CA 1
ATOM 1356 C C . GLU A 1 165 ? -16.205 1.088 9.411 1.00 89.81 165 GLU A C 1
ATOM 1358 O O . GLU A 1 165 ? -16.663 1.984 10.132 1.00 89.81 165 GLU A O 1
ATOM 1363 N N . LEU A 1 166 ? -15.041 1.224 8.769 1.00 84.50 166 LEU A N 1
ATOM 1364 C CA . LEU A 1 166 ? -14.265 2.455 8.822 1.00 84.50 166 LEU A CA 1
ATOM 1365 C C . LEU A 1 166 ? -15.047 3.600 8.176 1.00 84.50 166 LEU A C 1
ATOM 1367 O O . LEU A 1 166 ? -15.519 3.499 7.043 1.00 84.50 166 LEU A O 1
ATOM 1371 N N . SER A 1 167 ? -15.158 4.710 8.901 1.00 78.19 167 SER A N 1
ATOM 1372 C CA . SER A 1 167 ? -15.705 5.951 8.362 1.00 78.19 167 SER A CA 1
ATOM 1373 C C . SER A 1 167 ? -14.699 6.640 7.435 1.00 78.19 167 SER A C 1
ATOM 1375 O O . SER A 1 167 ? -13.507 6.325 7.417 1.00 78.19 167 SER A O 1
ATOM 1377 N N . VAL A 1 168 ? -15.163 7.649 6.693 1.00 73.19 168 VAL A N 1
ATOM 1378 C CA . VAL A 1 168 ? -14.292 8.484 5.850 1.00 73.19 168 VAL A CA 1
ATOM 1379 C C . VAL A 1 168 ? -13.166 9.115 6.665 1.00 73.19 168 VAL A C 1
ATOM 1381 O O . VAL A 1 168 ? -12.017 9.081 6.232 1.00 73.19 168 VAL A O 1
ATOM 1384 N N . ASP A 1 169 ? -13.474 9.638 7.851 1.00 72.00 169 ASP A N 1
ATOM 1385 C CA . ASP A 1 169 ? -12.498 10.318 8.707 1.00 72.00 169 ASP A CA 1
ATOM 1386 C C . ASP A 1 169 ? -11.453 9.335 9.254 1.00 72.00 169 ASP A C 1
ATOM 1388 O O . ASP A 1 169 ? -10.253 9.620 9.2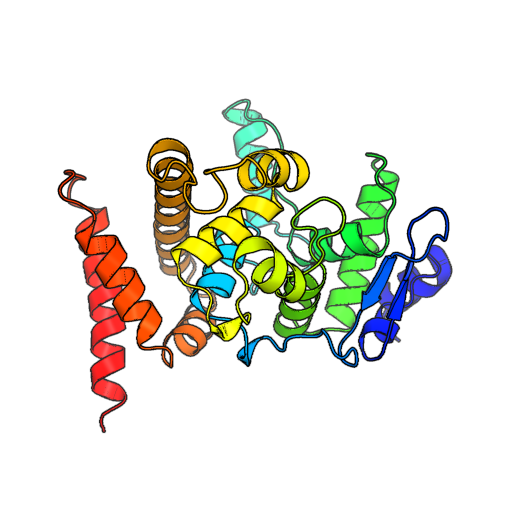68 1.00 72.00 169 ASP A O 1
ATOM 1392 N N . GLU A 1 170 ? -11.888 8.131 9.635 1.00 80.06 170 GLU A N 1
ATOM 1393 C CA . GLU A 1 170 ? -11.013 7.049 10.099 1.00 80.06 170 GLU A CA 1
ATOM 1394 C C . GLU A 1 170 ? -10.099 6.548 8.970 1.00 80.06 170 GLU A C 1
ATOM 1396 O O . GLU A 1 170 ? -8.898 6.334 9.163 1.00 80.06 170 GLU A O 1
ATOM 1401 N N . SER A 1 171 ? -10.640 6.443 7.759 1.00 82.06 171 SER A N 1
ATOM 1402 C CA . SER A 1 171 ? -9.898 6.095 6.549 1.00 82.06 171 SER A CA 1
ATOM 1403 C C . SER A 1 171 ? -8.896 7.176 6.144 1.00 82.06 171 SER A C 1
ATOM 1405 O O . SER A 1 171 ? -7.760 6.865 5.774 1.00 82.06 171 SER A O 1
ATOM 1407 N N . MET A 1 172 ? -9.269 8.454 6.265 1.00 75.38 172 MET A N 1
ATOM 1408 C CA . MET A 1 172 ? -8.351 9.578 6.077 1.00 75.38 172 MET A CA 1
ATOM 1409 C C . MET A 1 172 ? -7.208 9.502 7.077 1.00 75.38 172 MET A C 1
ATOM 1411 O O . MET A 1 172 ? -6.052 9.653 6.681 1.00 75.38 172 MET A O 1
ATOM 1415 N N . PHE A 1 173 ? -7.504 9.205 8.346 1.00 79.19 173 PHE A N 1
ATOM 1416 C CA . PHE A 1 173 ? -6.486 9.003 9.368 1.00 79.19 173 PHE A CA 1
ATOM 1417 C C . PHE A 1 173 ? -5.527 7.859 9.008 1.00 79.19 173 PHE A C 1
ATOM 1419 O O . PHE A 1 173 ? -4.312 8.072 9.056 1.00 79.19 173 PHE A O 1
ATOM 1426 N N . ILE A 1 174 ? -6.037 6.696 8.587 1.00 86.06 174 ILE A N 1
ATOM 1427 C CA . ILE A 1 174 ? -5.217 5.557 8.139 1.00 86.06 174 ILE A CA 1
ATOM 1428 C C . ILE A 1 174 ? -4.317 5.954 6.967 1.00 86.06 174 ILE A C 1
ATOM 1430 O O . ILE A 1 174 ? -3.104 5.750 7.029 1.00 86.06 174 ILE A O 1
ATOM 1434 N N . CYS A 1 175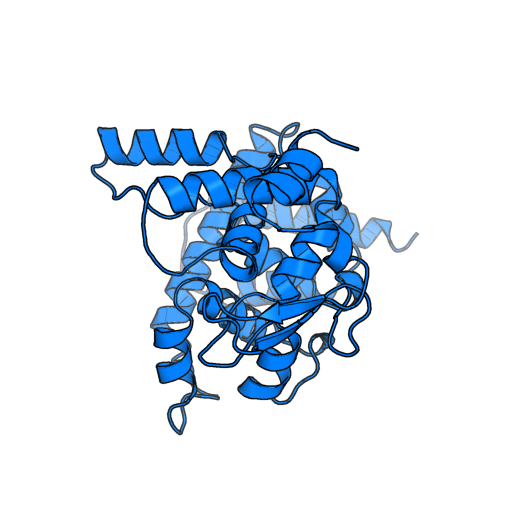 ? -4.874 6.583 5.931 1.00 84.25 175 CYS A N 1
ATOM 1435 C CA . CYS A 1 175 ? -4.109 7.059 4.777 1.00 84.25 175 CYS A CA 1
ATOM 1436 C C . CYS A 1 175 ? -3.001 8.038 5.198 1.00 84.25 175 CYS A C 1
ATOM 1438 O O . CYS A 1 175 ? -1.886 8.044 4.675 1.00 84.25 175 CYS A O 1
ATOM 1440 N N . SER A 1 176 ? -3.296 8.847 6.209 1.00 78.75 176 SER A N 1
ATOM 1441 C CA . SER A 1 176 ? -2.363 9.763 6.837 1.00 78.75 176 SER A CA 1
ATOM 1442 C C . SER A 1 176 ? -1.132 9.034 7.422 1.00 78.75 176 SER A C 1
ATOM 1444 O O . SER A 1 176 ? 0.003 9.511 7.300 1.00 78.75 176 SER A O 1
ATOM 1446 N N . LEU A 1 177 ? -1.320 7.859 8.031 1.00 82.38 177 LEU A N 1
ATOM 1447 C CA . LEU A 1 177 ? -0.248 7.098 8.679 1.00 82.38 177 LEU A CA 1
ATOM 1448 C C . LEU A 1 177 ? 0.813 6.614 7.685 1.00 82.38 177 LEU A C 1
ATOM 1450 O O . LEU A 1 177 ? 1.984 6.579 8.053 1.00 82.38 177 LEU A O 1
ATOM 1454 N N . ILE A 1 178 ? 0.448 6.332 6.434 1.00 83.19 178 ILE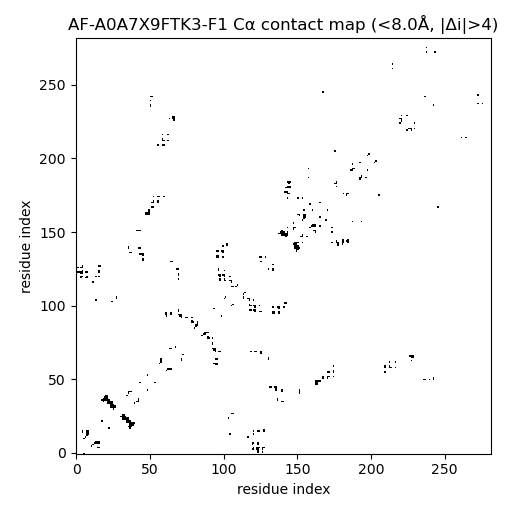 A N 1
ATOM 1455 C CA . ILE A 1 178 ? 1.331 5.722 5.426 1.00 83.19 178 ILE A CA 1
ATOM 1456 C C . ILE A 1 178 ? 2.639 6.514 5.229 1.00 83.19 178 ILE A C 1
ATOM 1458 O O . ILE A 1 178 ? 3.733 5.945 5.257 1.00 83.19 178 ILE A O 1
ATOM 1462 N N . ARG A 1 179 ? 2.576 7.850 5.120 1.00 70.94 179 ARG A N 1
ATOM 1463 C CA . ARG A 1 179 ? 3.784 8.681 4.916 1.00 70.94 179 ARG A CA 1
ATOM 1464 C C . ARG A 1 179 ? 4.652 8.838 6.161 1.00 70.94 179 ARG A C 1
ATOM 1466 O O . ARG A 1 179 ? 5.855 9.072 6.035 1.00 70.94 179 ARG A O 1
ATOM 1473 N N . GLN A 1 180 ? 4.062 8.819 7.358 1.00 66.56 180 GLN A N 1
ATOM 1474 C CA . GLN A 1 180 ? 4.777 9.090 8.616 1.00 66.56 180 GLN A CA 1
ATOM 1475 C C . GLN A 1 180 ? 4.277 8.197 9.768 1.00 66.56 180 GLN A C 1
ATOM 1477 O O . GLN A 1 180 ? 3.809 8.720 10.786 1.00 66.56 180 GLN A O 1
ATOM 1482 N N . PRO A 1 181 ? 4.418 6.865 9.657 1.00 64.62 181 PRO A N 1
ATOM 1483 C CA . PRO A 1 181 ? 3.714 5.922 10.526 1.00 64.62 181 PRO A CA 1
ATOM 1484 C C . PRO A 1 181 ? 4.114 6.077 11.991 1.00 64.62 181 PRO A C 1
ATOM 1486 O O . PRO A 1 181 ? 3.265 6.217 12.863 1.00 64.62 181 PRO A O 1
ATOM 1489 N N . THR A 1 182 ? 5.413 6.178 12.283 1.00 61.50 182 THR A N 1
ATOM 1490 C CA . THR A 1 182 ? 5.907 6.289 13.665 1.00 61.50 182 THR A CA 1
ATOM 1491 C C . THR A 1 182 ? 5.583 7.638 14.305 1.00 61.50 182 THR A C 1
ATOM 1493 O O . THR A 1 182 ? 5.266 7.702 15.491 1.00 61.50 182 THR A O 1
ATOM 1496 N N . LYS A 1 183 ? 5.660 8.736 13.537 1.00 59.12 183 LYS A N 1
ATOM 1497 C CA . LYS A 1 183 ? 5.364 10.081 14.054 1.00 59.12 183 LYS A CA 1
ATOM 1498 C C . LYS A 1 183 ? 3.876 10.215 14.372 1.00 59.12 183 LYS A C 1
ATOM 1500 O O . LYS A 1 183 ? 3.525 10.750 15.420 1.00 59.12 183 LYS A O 1
ATOM 1505 N N . ARG A 1 184 ? 3.015 9.715 13.484 1.00 61.03 184 ARG A N 1
ATOM 1506 C CA . ARG A 1 184 ? 1.562 9.842 13.621 1.00 61.03 184 ARG A CA 1
ATOM 1507 C C . ARG A 1 184 ? 0.966 8.825 14.591 1.00 61.03 184 ARG A C 1
ATOM 1509 O O . ARG A 1 184 ? 0.095 9.207 15.360 1.00 61.03 184 ARG A O 1
ATOM 1516 N N . GLN A 1 185 ? 1.505 7.608 14.682 1.00 66.31 185 GLN A N 1
ATOM 1517 C CA . GLN A 1 185 ? 1.133 6.663 15.743 1.00 66.31 185 GLN A CA 1
ATOM 1518 C C . GLN A 1 185 ? 1.411 7.240 17.137 1.00 66.31 185 GLN A C 1
ATOM 1520 O O . GLN A 1 185 ? 0.541 7.197 18.001 1.00 66.31 185 GLN A O 1
ATOM 1525 N N . ARG A 1 186 ? 2.603 7.817 17.370 1.00 61.25 186 ARG A N 1
ATOM 1526 C CA . ARG A 1 186 ? 2.937 8.450 18.662 1.00 61.25 186 ARG A CA 1
ATOM 1527 C C . ARG A 1 186 ? 1.963 9.560 19.042 1.00 61.25 186 ARG A C 1
ATOM 1529 O O . ARG A 1 186 ? 1.741 9.788 20.223 1.00 61.25 186 ARG A O 1
ATOM 1536 N N . PHE A 1 187 ? 1.425 10.265 18.053 1.00 59.19 187 PHE A N 1
ATOM 1537 C CA . PHE A 1 187 ? 0.401 11.276 18.272 1.00 59.19 187 PHE A CA 1
AT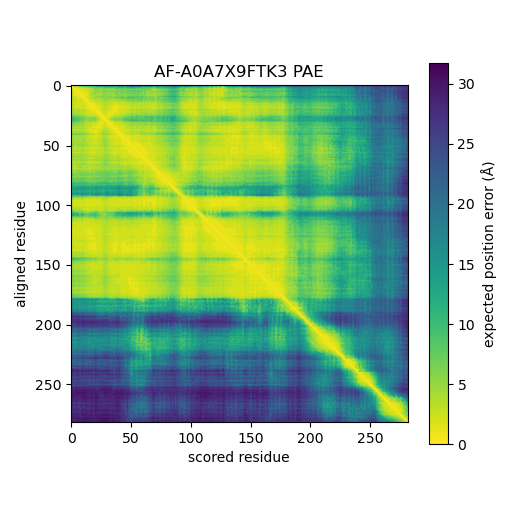OM 1538 C C . PHE A 1 187 ? -0.965 10.642 18.586 1.00 59.19 187 PHE A C 1
ATOM 1540 O O . PHE A 1 187 ? -1.602 11.056 19.551 1.00 59.19 187 PHE A O 1
ATOM 1547 N N . ALA A 1 188 ? -1.365 9.614 17.829 1.00 60.06 188 ALA A N 1
ATOM 1548 C CA . ALA A 1 188 ? -2.633 8.897 17.984 1.00 60.06 188 ALA A CA 1
ATOM 1549 C C . ALA A 1 188 ? -2.760 8.158 19.327 1.00 60.06 188 ALA A C 1
ATOM 1551 O O . ALA A 1 188 ? -3.831 8.117 19.919 1.00 60.06 188 ALA A O 1
ATOM 1552 N N . MET A 1 189 ? -1.660 7.590 19.830 1.00 66.25 189 MET A N 1
ATOM 1553 C CA . MET A 1 189 ? -1.637 6.805 21.071 1.00 66.25 189 MET A CA 1
ATOM 1554 C C . MET A 1 189 ? -1.598 7.652 22.355 1.00 66.25 189 MET A C 1
ATOM 1556 O O . MET A 1 189 ? -1.552 7.090 23.449 1.00 66.25 189 MET A O 1
ATOM 1560 N N . LYS A 1 190 ? -1.600 8.990 22.267 1.00 65.06 190 LYS A N 1
ATOM 1561 C CA . LYS A 1 190 ? -1.692 9.840 23.464 1.00 65.06 190 LYS A CA 1
ATOM 1562 C C . LYS A 1 190 ? -3.102 9.760 24.077 1.00 65.06 190 LYS A C 1
ATOM 1564 O O . LYS A 1 190 ? -4.079 9.797 23.323 1.00 65.06 190 LYS A O 1
ATOM 1569 N N . PRO A 1 191 ? -3.238 9.699 25.417 1.00 50.41 191 PRO A N 1
ATOM 1570 C CA . PRO A 1 191 ? -4.542 9.725 26.080 1.00 50.41 191 PRO A CA 1
ATOM 1571 C C . PRO A 1 191 ? -5.351 10.950 25.639 1.00 50.41 191 PRO A C 1
ATOM 1573 O O . PRO A 1 191 ? -4.838 12.065 25.660 1.00 50.41 191 PRO A O 1
ATOM 1576 N N . GLY A 1 192 ? -6.594 10.738 25.202 1.00 56.12 192 GLY A N 1
ATOM 1577 C CA . GLY A 1 192 ? -7.462 11.789 24.657 1.00 56.12 192 GLY A CA 1
ATOM 1578 C C . GLY A 1 192 ? -7.336 12.023 23.146 1.00 56.12 192 GLY A C 1
ATOM 1579 O O . GLY A 1 192 ? -8.303 12.484 22.552 1.00 56.12 192 GLY A O 1
ATOM 1580 N N . ASN A 1 193 ? -6.232 11.62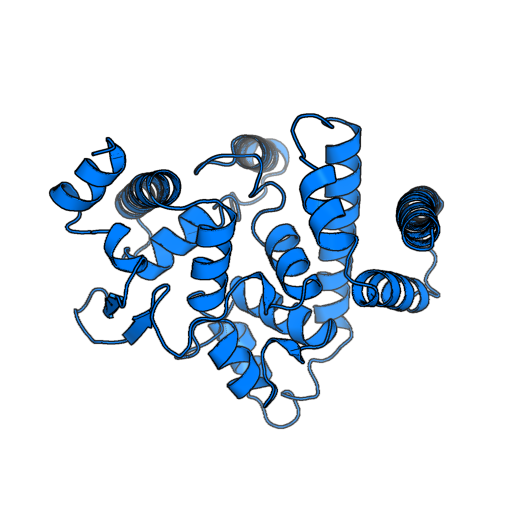7 22.499 1.00 54.06 193 ASN A N 1
ATOM 1581 C CA . ASN A 1 193 ? -5.989 11.877 21.068 1.00 54.06 193 ASN A CA 1
ATOM 1582 C C . ASN A 1 193 ? -6.471 10.759 20.136 1.00 54.06 193 ASN A C 1
ATOM 1584 O O . ASN A 1 193 ? -6.637 10.993 18.942 1.00 54.06 193 ASN A O 1
ATOM 1588 N N . ALA A 1 194 ? -6.720 9.556 20.662 1.00 47.03 194 ALA A N 1
ATOM 1589 C CA . ALA A 1 194 ? -7.268 8.448 19.875 1.00 47.03 194 ALA A CA 1
ATOM 1590 C C . ALA A 1 194 ? -8.658 8.781 19.292 1.00 47.03 194 ALA A C 1
ATOM 1592 O O . ALA A 1 194 ? -8.996 8.324 18.206 1.00 47.03 194 ALA A O 1
ATOM 1593 N N . HIS A 1 195 ? -9.420 9.635 19.989 1.00 44.03 195 HIS A N 1
ATOM 1594 C CA . HIS A 1 195 ? -10.700 10.191 19.532 1.00 44.03 195 HIS A CA 1
ATOM 1595 C C . HIS A 1 195 ? -10.612 11.685 19.165 1.00 44.03 195 HIS A C 1
ATOM 1597 O O . HIS A 1 195 ? -11.462 12.181 18.432 1.00 44.03 195 HIS A O 1
ATOM 1603 N N . ARG A 1 196 ? -9.578 12.397 19.647 1.00 44.72 196 ARG A N 1
ATOM 1604 C CA . ARG A 1 196 ? -9.222 13.772 19.263 1.00 44.72 196 ARG A CA 1
ATOM 1605 C C . ARG A 1 196 ? -7.923 13.775 18.463 1.00 44.72 196 ARG A C 1
ATOM 1607 O O . ARG A 1 196 ? -6.892 14.272 18.917 1.00 44.72 196 ARG A O 1
ATOM 1614 N N . PHE A 1 197 ? -7.949 13.260 17.241 1.00 46.69 197 PHE A N 1
ATOM 1615 C CA . PHE A 1 197 ? -7.124 13.957 16.263 1.00 46.69 197 PHE A CA 1
ATOM 1616 C C . PHE A 1 197 ? -7.638 15.391 16.278 1.00 46.69 197 PHE A C 1
ATOM 1618 O O . PHE A 1 197 ? -8.834 15.562 16.091 1.00 46.69 197 PHE A O 1
ATOM 1625 N N . ASP A 1 198 ? -6.813 16.388 16.608 1.00 42.62 198 ASP A N 1
ATOM 1626 C CA . ASP A 1 198 ? -7.217 17.788 16.456 1.00 42.62 198 ASP A CA 1
ATOM 1627 C C . ASP A 1 198 ? -7.642 17.967 14.993 1.00 42.62 198 ASP A C 1
ATOM 1629 O O . ASP A 1 198 ? -6.813 18.042 14.077 1.00 42.62 198 ASP A O 1
ATOM 1633 N N . TYR A 1 199 ? -8.960 17.911 14.803 1.00 45.03 199 TYR A N 1
ATOM 1634 C CA . TYR A 1 199 ? -9.688 17.691 13.555 1.00 45.03 199 TYR A CA 1
ATOM 1635 C C . TYR A 1 199 ? -9.539 18.856 12.582 1.00 45.03 199 TYR A C 1
ATOM 1637 O O . TYR A 1 199 ? -10.050 18.793 11.477 1.00 45.03 199 TYR A O 1
ATOM 1645 N N . GLU A 1 200 ? -8.863 19.930 12.974 1.00 38.50 200 GLU A N 1
ATOM 1646 C CA . GLU A 1 200 ? -8.845 21.160 12.196 1.00 38.50 200 GLU A CA 1
ATOM 1647 C C . GLU A 1 200 ? -7.525 21.305 11.438 1.00 38.50 200 GLU A C 1
ATOM 1649 O O . GLU A 1 200 ? -7.509 21.277 10.218 1.00 38.50 200 GLU A O 1
ATOM 1654 N N . MET A 1 201 ? -6.367 21.357 12.096 1.00 35.59 201 MET A N 1
ATOM 1655 C CA . MET A 1 201 ? -5.136 21.800 11.415 1.00 35.59 201 MET A CA 1
ATOM 1656 C C . MET A 1 201 ? -4.423 20.746 10.551 1.00 35.59 201 MET A C 1
ATOM 1658 O O . MET A 1 201 ? -3.836 21.087 9.520 1.00 35.59 201 MET A O 1
ATOM 1662 N N . SER A 1 202 ? -4.435 19.468 10.949 1.00 47.22 202 SER A N 1
ATOM 1663 C CA . SER A 1 202 ? -3.838 18.393 10.131 1.00 47.22 202 SER A CA 1
ATOM 1664 C C . SER A 1 202 ? -4.829 17.829 9.123 1.00 47.22 202 SER A C 1
ATOM 1666 O O . SER A 1 202 ? -4.418 17.462 8.026 1.00 47.22 202 SER A O 1
ATOM 1668 N N . PHE A 1 203 ? -6.111 17.796 9.492 1.00 44.38 203 PHE A N 1
ATOM 1669 C CA . PHE A 1 203 ? -7.203 17.360 8.635 1.00 44.38 203 PHE A CA 1
ATOM 1670 C C . PHE A 1 203 ? -7.459 18.374 7.522 1.00 44.38 203 PHE A C 1
ATOM 1672 O O . PHE A 1 203 ? -7.414 17.955 6.382 1.00 44.38 203 PHE A O 1
ATOM 1679 N N . LEU A 1 204 ? -7.581 19.688 7.792 1.00 43.31 204 LEU A N 1
ATOM 1680 C CA . LEU A 1 204 ? -7.764 20.703 6.738 1.00 43.31 204 LEU A CA 1
ATOM 1681 C C . LEU A 1 204 ? -6.615 20.684 5.732 1.00 43.31 204 LEU A C 1
ATOM 1683 O O . LEU A 1 204 ? -6.862 20.621 4.540 1.00 43.31 204 LEU A O 1
ATOM 1687 N N . LYS A 1 205 ? -5.353 20.596 6.174 1.00 50.44 205 LYS A N 1
ATOM 1688 C CA . LYS A 1 205 ? -4.221 20.459 5.236 1.00 50.44 205 LYS A CA 1
ATOM 1689 C C . LYS A 1 205 ? -4.263 19.161 4.427 1.00 50.44 205 LYS A C 1
ATOM 1691 O O . LYS A 1 205 ? -3.846 19.159 3.271 1.00 50.44 205 LYS A O 1
ATOM 1696 N N . TYR A 1 206 ? -4.722 18.057 5.020 1.00 50.88 206 TYR A N 1
ATOM 1697 C CA . TYR A 1 206 ? -4.891 16.785 4.306 1.00 50.88 206 TYR A CA 1
ATOM 1698 C C . TYR A 1 206 ? -6.074 16.806 3.352 1.00 50.88 206 TYR A C 1
ATOM 1700 O O . TYR A 1 206 ? -6.015 16.198 2.292 1.00 50.88 206 TYR A O 1
ATOM 1708 N N . PHE A 1 207 ? -7.130 17.503 3.737 1.00 51.78 207 PHE A N 1
ATOM 1709 C CA . PHE A 1 207 ? -8.358 17.664 2.996 1.00 51.78 207 PHE A CA 1
ATOM 1710 C C . PHE A 1 207 ? -8.159 18.608 1.820 1.00 51.78 207 PHE A C 1
ATOM 1712 O O . PHE A 1 207 ? -8.570 18.286 0.716 1.00 51.78 207 PHE A O 1
ATOM 1719 N N . ASP A 1 208 ? -7.431 19.705 2.020 1.00 51.22 208 ASP A N 1
ATOM 1720 C CA . ASP A 1 208 ? -6.957 20.598 0.969 1.00 51.22 208 ASP A CA 1
ATOM 1721 C C . ASP A 1 208 ? -6.035 19.847 0.020 1.00 51.22 208 ASP A C 1
ATOM 1723 O O . ASP A 1 208 ? -6.213 19.919 -1.190 1.00 51.22 208 ASP A O 1
ATOM 1727 N N . PHE A 1 209 ? -5.095 19.051 0.541 1.00 54.94 209 PHE A N 1
ATOM 1728 C CA . PHE A 1 209 ? -4.261 18.197 -0.301 1.00 54.94 209 PHE A CA 1
ATOM 1729 C C . PHE A 1 209 ? -5.105 17.194 -1.093 1.00 54.94 209 PHE A C 1
ATOM 1731 O O . PHE A 1 209 ? -4.907 17.053 -2.293 1.00 54.94 209 PHE A O 1
ATOM 1738 N N . PHE A 1 210 ? -6.075 16.537 -0.456 1.00 54.84 210 PHE A N 1
ATOM 1739 C CA . PHE A 1 210 ? -6.963 15.577 -1.100 1.00 54.84 210 PHE A CA 1
ATOM 1740 C C . PHE A 1 210 ? -7.833 16.238 -2.167 1.00 54.84 210 PHE A C 1
ATOM 1742 O O . PHE A 1 210 ? -7.925 15.719 -3.272 1.00 54.84 210 PHE A O 1
ATOM 1749 N N . ARG A 1 211 ? -8.407 17.410 -1.881 1.00 52.12 211 ARG A N 1
ATOM 1750 C CA . ARG A 1 211 ? -9.166 18.232 -2.829 1.00 52.12 211 ARG A CA 1
ATOM 1751 C C . ARG A 1 211 ? -8.313 18.679 -3.996 1.00 52.12 211 ARG A C 1
ATOM 1753 O O . ARG A 1 211 ? -8.743 18.536 -5.132 1.00 52.12 211 ARG A O 1
ATOM 1760 N N . ILE A 1 212 ? -7.107 19.173 -3.737 1.00 54.62 212 ILE A N 1
ATOM 1761 C CA . ILE A 1 212 ? -6.155 19.556 -4.780 1.00 54.62 212 ILE A CA 1
ATOM 1762 C C . ILE A 1 212 ? -5.802 18.333 -5.628 1.00 54.62 212 ILE A C 1
ATOM 1764 O O . ILE A 1 212 ? -5.813 18.440 -6.849 1.00 54.62 212 ILE A O 1
ATOM 1768 N N . SER A 1 213 ? -5.559 17.170 -5.019 1.00 55.78 213 SER A N 1
ATOM 1769 C CA . SER A 1 213 ? -5.312 15.915 -5.735 1.00 55.78 213 SER A CA 1
ATOM 1770 C C . SER A 1 213 ? -6.521 15.462 -6.551 1.00 55.78 213 SER A C 1
ATOM 1772 O O . SER A 1 213 ? -6.345 15.039 -7.684 1.00 55.78 213 SER A O 1
ATOM 1774 N N . LEU A 1 214 ? -7.748 15.600 -6.042 1.00 54.97 214 LEU A N 1
ATOM 1775 C CA . LEU A 1 214 ? -8.983 15.260 -6.757 1.00 54.97 214 LEU A CA 1
ATOM 1776 C C . LEU A 1 214 ? -9.249 16.203 -7.929 1.00 54.97 214 LEU A C 1
ATOM 1778 O O . LEU A 1 214 ? -9.573 15.751 -9.025 1.00 54.97 214 LEU A O 1
ATOM 1782 N N . ILE A 1 215 ? -9.087 17.509 -7.711 1.00 53.12 215 ILE A N 1
ATOM 1783 C CA . ILE A 1 215 ? -9.198 18.539 -8.748 1.00 53.12 215 ILE A CA 1
ATOM 1784 C C . ILE A 1 215 ? -8.140 18.283 -9.817 1.00 53.12 215 ILE A C 1
ATOM 1786 O O . ILE A 1 215 ? -8.453 18.275 -11.003 1.00 53.12 215 ILE A O 1
ATOM 1790 N N . ARG A 1 216 ? -6.900 18.015 -9.405 1.00 57.41 216 ARG A N 1
ATOM 1791 C CA . ARG A 1 216 ? -5.794 17.721 -10.312 1.00 57.41 216 ARG A CA 1
ATOM 1792 C C . ARG A 1 216 ? -6.036 16.443 -11.103 1.00 57.41 216 ARG A C 1
ATOM 1794 O O . ARG A 1 216 ? -5.931 16.484 -12.318 1.00 57.41 216 ARG A O 1
ATOM 1801 N N . PHE A 1 217 ? -6.439 15.360 -10.448 1.00 54.66 217 PHE A N 1
ATOM 1802 C CA . PHE A 1 217 ? -6.815 14.112 -11.107 1.00 54.66 217 PHE A CA 1
ATOM 1803 C C . PHE A 1 217 ? -7.948 14.331 -12.114 1.00 54.66 217 PHE A C 1
ATOM 1805 O O . PHE A 1 217 ? -7.881 13.845 -13.238 1.00 54.66 217 PHE A O 1
ATOM 1812 N N . SER A 1 218 ? -8.957 15.126 -11.748 1.00 50.84 218 SER A N 1
ATOM 1813 C CA . SER A 1 218 ? -10.066 15.477 -12.640 1.00 50.84 218 SER A CA 1
ATOM 1814 C C . SER A 1 218 ? -9.575 16.263 -13.859 1.00 50.84 218 SER A C 1
ATOM 1816 O O . SER A 1 218 ? -9.926 15.921 -14.985 1.00 50.84 218 SER A O 1
ATOM 1818 N N . ILE A 1 219 ? -8.717 17.267 -13.666 1.00 51.97 219 ILE A N 1
ATOM 1819 C CA . ILE A 1 219 ? -8.098 18.039 -14.754 1.00 51.97 219 ILE A CA 1
ATOM 1820 C C . ILE A 1 219 ? -7.251 17.127 -15.649 1.00 51.97 219 ILE A C 1
ATOM 1822 O O . ILE A 1 219 ? -7.415 17.142 -16.866 1.00 51.97 219 ILE A O 1
ATOM 1826 N N . ASP A 1 220 ? -6.397 16.293 -15.062 1.00 52.56 220 ASP A N 1
ATOM 1827 C CA . ASP A 1 220 ? -5.532 15.374 -15.796 1.00 52.56 220 ASP A CA 1
ATOM 1828 C C . ASP A 1 220 ? -6.359 14.328 -16.565 1.00 52.56 220 ASP A C 1
ATOM 1830 O O . ASP A 1 220 ? -5.987 13.972 -17.682 1.00 52.56 220 ASP A O 1
ATOM 1834 N N . SER A 1 221 ? -7.516 13.904 -16.037 1.00 52.31 221 SER A N 1
ATOM 1835 C CA . SER A 1 221 ? -8.453 12.994 -16.720 1.00 52.31 221 SER A CA 1
ATOM 1836 C C . SER A 1 221 ? -9.183 13.654 -17.886 1.00 52.31 221 SER A C 1
ATOM 1838 O O . SER A 1 221 ? -9.467 12.998 -18.883 1.00 52.31 221 SER A O 1
ATOM 1840 N N . LEU A 1 222 ? -9.440 14.960 -17.797 1.00 45.69 222 LEU A N 1
ATOM 1841 C CA . LEU A 1 222 ? -10.039 15.741 -18.878 1.00 45.69 222 LEU A CA 1
ATOM 1842 C C . LEU A 1 222 ? -9.028 16.026 -19.994 1.00 45.69 222 LEU A C 1
ATOM 1844 O O . LEU A 1 222 ? -9.390 16.002 -21.166 1.00 45.69 222 LEU A O 1
ATOM 1848 N N . ILE A 1 223 ? -7.771 16.299 -19.635 1.00 47.09 223 ILE A N 1
ATOM 1849 C CA . ILE A 1 223 ? -6.693 16.590 -20.591 1.00 47.09 223 ILE A CA 1
ATOM 1850 C C . ILE A 1 223 ? -6.183 15.299 -21.243 1.00 47.09 223 ILE A C 1
ATOM 1852 O O . ILE A 1 223 ? -5.874 15.291 -22.432 1.00 47.09 223 ILE A O 1
ATOM 1856 N N . ASN A 1 224 ? -6.111 14.203 -20.482 1.00 43.09 224 ASN A N 1
ATOM 1857 C CA . ASN A 1 224 ? -5.581 12.919 -20.932 1.00 43.09 224 ASN A CA 1
ATOM 1858 C C . ASN A 1 224 ? -6.569 11.759 -20.691 1.00 43.09 224 ASN A C 1
ATOM 1860 O O . ASN A 1 224 ? -6.251 10.816 -19.957 1.00 43.09 224 ASN A O 1
ATOM 1864 N N . PRO A 1 225 ? -7.748 11.770 -21.337 1.00 45.50 225 PRO A N 1
ATOM 1865 C CA . PRO A 1 225 ? -8.814 10.795 -21.086 1.00 45.50 225 PRO A CA 1
ATOM 1866 C C . PRO A 1 225 ? -8.420 9.347 -21.411 1.00 45.50 225 PRO A C 1
ATOM 1868 O O . PRO A 1 225 ? -8.971 8.412 -20.846 1.00 45.50 225 PRO A O 1
ATOM 1871 N N . HIS A 1 226 ? -7.425 9.131 -22.275 1.00 44.59 226 HIS A N 1
ATOM 1872 C CA . HIS A 1 226 ? -6.915 7.792 -22.597 1.00 44.59 226 HIS A CA 1
ATOM 1873 C C . HIS A 1 226 ? -5.872 7.268 -21.596 1.00 44.59 226 HIS A C 1
ATOM 1875 O O . HIS A 1 226 ? -5.618 6.066 -21.547 1.00 44.59 226 HIS A O 1
ATOM 1881 N N . LEU A 1 227 ? -5.252 8.157 -20.810 1.00 39.78 227 LEU A N 1
ATOM 1882 C CA . LEU A 1 227 ? -4.237 7.809 -19.809 1.00 39.78 227 LEU A CA 1
ATOM 1883 C C . LEU A 1 227 ? -4.836 7.585 -18.426 1.00 39.78 227 LEU A C 1
ATOM 1885 O O . LEU A 1 227 ? -4.137 7.101 -17.546 1.00 39.78 227 LEU A O 1
ATOM 1889 N N . ILE A 1 228 ? -6.101 7.937 -18.220 1.00 47.34 228 ILE A N 1
ATOM 1890 C CA . ILE A 1 228 ? -6.817 7.709 -16.975 1.00 47.34 228 ILE A CA 1
ATOM 1891 C C . ILE A 1 228 ? -8.051 6.911 -17.331 1.00 47.34 228 ILE A C 1
ATOM 1893 O O . ILE A 1 228 ? -8.966 7.443 -17.947 1.00 47.34 228 ILE A O 1
ATOM 1897 N N . LYS A 1 229 ? -8.090 5.634 -16.936 1.00 50.06 229 LYS A N 1
ATOM 1898 C CA . LYS A 1 229 ? -9.306 4.816 -17.034 1.00 50.06 229 LYS A CA 1
ATOM 1899 C C . LYS A 1 229 ? -10.290 5.279 -15.965 1.00 50.06 229 LYS A C 1
ATOM 1901 O O . LYS A 1 229 ? -10.560 4.583 -14.988 1.00 50.06 229 LYS A O 1
ATOM 1906 N N . LEU A 1 230 ? -10.781 6.501 -16.151 1.00 40.94 230 LEU A N 1
ATOM 1907 C CA . LEU A 1 230 ? -11.779 7.141 -15.318 1.00 40.94 230 LEU A CA 1
ATOM 1908 C C . LEU A 1 230 ? -13.004 6.234 -15.232 1.00 40.94 230 LEU A C 1
ATOM 1910 O O . LEU A 1 230 ? -13.590 6.147 -14.175 1.00 40.94 230 LEU A O 1
ATOM 1914 N N . ASP A 1 231 ? -13.297 5.459 -16.271 1.00 41.84 231 ASP A N 1
ATOM 1915 C CA . ASP A 1 231 ? -14.374 4.471 -16.313 1.00 41.84 231 ASP A CA 1
ATOM 1916 C C . ASP A 1 231 ? -14.150 3.295 -15.355 1.00 41.84 231 ASP A C 1
ATOM 1918 O O . ASP A 1 231 ? -15.110 2.818 -14.769 1.00 41.84 231 ASP A O 1
ATOM 1922 N N . GLN A 1 232 ? -12.906 2.843 -15.141 1.00 47.91 232 GLN A N 1
ATOM 1923 C CA . GLN A 1 232 ? -12.598 1.803 -14.150 1.00 47.91 232 GLN A CA 1
ATOM 1924 C C . GLN A 1 232 ? -12.752 2.350 -12.733 1.00 47.91 232 GLN A C 1
ATOM 1926 O O . GLN A 1 232 ? -13.450 1.744 -11.923 1.00 47.91 232 GLN A O 1
ATOM 1931 N N . LEU A 1 233 ? -12.190 3.533 -12.460 1.00 44.75 233 LEU A N 1
ATOM 1932 C CA . LEU A 1 233 ? -12.385 4.215 -11.182 1.00 44.75 233 LEU A CA 1
ATOM 1933 C C . LEU A 1 233 ? -13.877 4.507 -10.956 1.00 44.75 233 LEU A C 1
ATOM 1935 O O . LEU A 1 233 ? -14.420 4.172 -9.920 1.00 44.75 233 LEU A O 1
ATOM 1939 N N . LEU A 1 234 ? -14.584 5.055 -11.939 1.00 44.09 234 LEU A N 1
ATOM 1940 C CA . LEU A 1 234 ? -16.006 5.380 -11.866 1.00 44.09 234 LEU A CA 1
ATOM 1941 C C . LEU A 1 234 ? -16.897 4.136 -11.818 1.00 44.09 234 LEU A C 1
ATOM 1943 O O . LEU A 1 234 ? -17.935 4.201 -11.176 1.00 44.09 234 LEU A O 1
ATOM 1947 N N . SER A 1 235 ? -16.525 3.015 -12.444 1.00 45.47 235 SER A N 1
ATOM 1948 C CA . SER A 1 235 ? -17.223 1.728 -12.287 1.00 45.47 235 SER A CA 1
ATOM 1949 C C . SER A 1 235 ? -17.074 1.196 -10.864 1.00 45.47 235 SER A C 1
ATOM 1951 O O . SER A 1 235 ? -18.057 0.781 -10.263 1.00 45.47 235 SER A O 1
ATOM 1953 N N . PHE A 1 236 ? -15.883 1.345 -10.279 1.00 43.31 236 PHE A N 1
ATOM 1954 C CA . PHE A 1 236 ? -15.605 1.035 -8.880 1.00 43.31 236 PHE A CA 1
ATOM 1955 C C . PHE A 1 236 ? -16.355 1.975 -7.911 1.00 43.31 236 PHE A C 1
ATOM 1957 O O . PHE A 1 236 ? -16.799 1.559 -6.844 1.00 43.31 236 PHE A O 1
ATOM 1964 N N . LEU A 1 237 ? -16.543 3.245 -8.290 1.00 41.09 237 LEU A N 1
ATOM 1965 C CA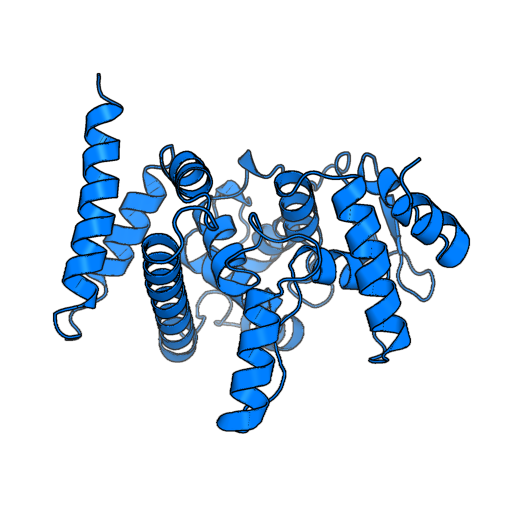 . LEU A 1 237 ? -17.273 4.253 -7.508 1.00 41.09 237 LEU A CA 1
ATOM 1966 C C . LEU A 1 237 ? -18.806 4.197 -7.708 1.00 41.09 237 LEU A C 1
ATOM 1968 O O . LEU A 1 237 ? -19.543 4.705 -6.861 1.00 41.09 237 LEU A O 1
ATOM 1972 N N . LYS A 1 238 ? -19.302 3.608 -8.807 1.00 39.53 238 LYS A N 1
ATOM 1973 C CA . LYS A 1 238 ? -20.726 3.598 -9.203 1.00 39.53 238 LYS A CA 1
ATOM 1974 C C . LYS A 1 238 ? -21.617 2.819 -8.233 1.00 39.53 238 LYS A C 1
ATOM 1976 O O . LYS A 1 238 ? -22.728 3.269 -7.964 1.00 39.53 238 LYS A O 1
ATOM 1981 N N . ASP A 1 239 ? -21.108 1.729 -7.662 1.00 41.66 239 ASP A N 1
ATOM 1982 C CA . ASP A 1 239 ? -21.871 0.792 -6.819 1.00 41.66 239 ASP A CA 1
ATOM 1983 C C . ASP A 1 239 ? -21.932 1.161 -5.329 1.00 41.66 239 ASP A C 1
ATOM 1985 O O . ASP A 1 239 ? -22.382 0.380 -4.490 1.00 41.66 239 ASP A O 1
ATOM 1989 N N . ARG A 1 240 ? -21.454 2.347 -4.940 1.00 46.97 240 ARG A N 1
ATOM 1990 C CA . ARG A 1 240 ? -21.230 2.671 -3.524 1.00 46.97 240 ARG A CA 1
ATOM 1991 C C . ARG A 1 240 ? -21.865 4.016 -3.178 1.00 46.97 240 ARG A C 1
ATOM 1993 O O . ARG A 1 240 ? -21.218 5.061 -3.171 1.00 46.97 240 ARG A O 1
ATOM 2000 N N . LYS A 1 241 ? -23.168 3.972 -2.873 1.00 42.00 241 LYS A N 1
ATOM 2001 C CA . LYS A 1 241 ? -24.022 5.093 -2.417 1.00 42.00 241 LYS A CA 1
ATOM 2002 C C . LYS A 1 241 ? -23.342 5.987 -1.362 1.00 42.00 241 LYS A C 1
ATOM 2004 O O . LYS A 1 241 ? -23.441 7.211 -1.417 1.00 42.00 241 LYS A O 1
ATOM 2009 N N . GLU A 1 242 ? -22.557 5.377 -0.485 1.00 40.22 242 GLU A N 1
ATOM 2010 C CA . GLU A 1 242 ? -21.786 6.014 0.586 1.00 40.22 242 GLU A CA 1
ATOM 2011 C C . GLU A 1 242 ? -20.727 7.011 0.093 1.00 40.22 242 GLU A C 1
ATOM 2013 O O . GLU A 1 242 ? -20.448 7.987 0.782 1.00 40.22 242 GLU A O 1
ATOM 2018 N N . LEU A 1 243 ? -20.145 6.829 -1.098 1.00 40.75 243 LEU A N 1
ATOM 2019 C CA . LEU A 1 243 ? -19.188 7.783 -1.676 1.00 40.75 243 LEU A CA 1
ATOM 2020 C C . LEU A 1 243 ? -19.872 9.060 -2.161 1.00 40.75 243 LEU A C 1
ATOM 2022 O O . LEU A 1 243 ? -19.308 10.142 -2.013 1.00 40.75 243 LEU A O 1
ATOM 2026 N N . LYS A 1 244 ? -21.096 8.945 -2.691 1.00 40.62 244 LYS A N 1
ATOM 2027 C CA . LYS A 1 244 ? -21.924 10.104 -3.059 1.00 40.62 244 LYS A CA 1
ATOM 2028 C C . LYS A 1 244 ? -22.290 10.900 -1.809 1.00 40.62 244 LYS A C 1
ATOM 2030 O O . LYS A 1 244 ? -22.158 12.118 -1.786 1.00 40.62 244 LYS A O 1
ATOM 2035 N N . GLU A 1 245 ? -22.660 10.198 -0.740 1.00 41.12 245 GLU A N 1
ATOM 2036 C CA . GLU A 1 245 ? -22.943 10.794 0.568 1.00 41.12 245 GLU A CA 1
ATOM 2037 C C . GLU A 1 245 ? -21.689 11.379 1.231 1.00 41.12 245 GLU A C 1
ATOM 2039 O O . GLU A 1 245 ? -21.767 12.424 1.871 1.00 41.12 245 GLU A O 1
ATOM 2044 N N . SER A 1 246 ? -20.522 10.761 1.041 1.00 38.25 246 SER A N 1
ATOM 2045 C CA . SER A 1 246 ? -19.235 11.256 1.540 1.00 38.25 246 SER A CA 1
ATOM 2046 C C . SER A 1 246 ? -18.804 12.519 0.804 1.00 38.25 246 SER A C 1
ATOM 2048 O O . SER A 1 246 ? -18.479 13.508 1.448 1.00 38.25 246 SER A O 1
ATOM 2050 N N . ALA A 1 247 ? -18.887 12.537 -0.528 1.00 39.91 247 ALA A N 1
ATOM 2051 C CA . ALA A 1 247 ? -18.649 13.732 -1.335 1.00 39.91 247 ALA A CA 1
ATOM 2052 C C . ALA A 1 247 ? -19.629 14.869 -0.978 1.00 39.91 247 ALA A C 1
ATOM 2054 O O . ALA A 1 247 ? -19.214 16.021 -0.877 1.00 39.91 247 ALA A O 1
ATOM 2055 N N . ALA A 1 248 ? -20.899 14.544 -0.704 1.00 40.31 248 ALA A N 1
ATOM 2056 C CA . ALA A 1 248 ? -21.917 15.506 -0.274 1.00 40.31 248 ALA A CA 1
ATOM 2057 C C . ALA A 1 248 ? -21.732 16.003 1.176 1.00 40.31 248 ALA A C 1
ATOM 2059 O O . ALA A 1 248 ? -22.042 17.151 1.489 1.00 40.31 248 ALA A O 1
ATOM 2060 N N . LYS A 1 249 ? -21.221 15.167 2.090 1.00 39.25 249 LYS A N 1
ATOM 2061 C CA . LYS A 1 249 ? -20.816 15.598 3.440 1.00 39.25 249 LYS A CA 1
ATOM 2062 C C . LYS A 1 249 ? -19.596 16.514 3.368 1.00 39.25 249 LYS A C 1
ATOM 2064 O O . LYS A 1 249 ? -19.580 17.553 4.016 1.00 39.25 249 LYS A O 1
ATOM 2069 N N . ILE A 1 250 ? -18.632 16.172 2.517 1.00 37.59 250 ILE A N 1
ATOM 2070 C CA . ILE A 1 250 ? -17.427 16.958 2.228 1.00 37.59 250 ILE A CA 1
ATOM 2071 C C . ILE A 1 250 ? -17.777 18.335 1.649 1.00 37.59 250 ILE A C 1
ATOM 2073 O O . ILE A 1 250 ? -17.181 19.332 2.055 1.00 37.59 250 ILE A O 1
ATOM 2077 N N . SER A 1 251 ? -18.774 18.417 0.761 1.00 38.69 251 SER A N 1
ATOM 2078 C CA . SER A 1 251 ? -19.231 19.690 0.191 1.00 38.69 251 SER A CA 1
ATOM 2079 C C . SER A 1 251 ? -20.031 20.550 1.178 1.00 38.69 251 SER A C 1
ATOM 2081 O O . SER A 1 251 ? -19.994 21.770 1.082 1.00 38.69 251 SER A O 1
ATOM 2083 N N . LYS A 1 252 ? -20.737 19.945 2.144 1.00 37.81 252 LYS A N 1
ATOM 2084 C CA . LYS A 1 252 ? -21.509 20.669 3.176 1.00 37.81 252 LYS A CA 1
ATOM 2085 C C . LYS A 1 252 ? -20.659 21.268 4.300 1.00 37.81 252 LYS A C 1
ATOM 2087 O O . LYS A 1 252 ? -21.152 22.131 5.017 1.00 37.81 252 LYS A O 1
ATOM 2092 N N . ILE A 1 253 ? -19.409 20.830 4.461 1.00 39.88 253 ILE A N 1
ATOM 2093 C CA . ILE A 1 253 ? -18.481 21.353 5.481 1.00 39.88 253 ILE A CA 1
ATOM 2094 C C . ILE A 1 253 ? -17.972 22.769 5.125 1.00 39.88 253 ILE A C 1
ATOM 2096 O O . ILE A 1 253 ? -17.395 23.447 5.971 1.00 39.88 253 ILE A O 1
ATOM 2100 N N . GLU A 1 254 ? -18.241 23.286 3.921 1.00 38.78 254 GLU A N 1
ATOM 2101 C CA . GLU A 1 254 ? -17.785 24.615 3.503 1.00 38.78 254 GLU A CA 1
ATOM 2102 C C . GLU A 1 254 ? -18.884 25.681 3.465 1.00 38.78 254 GLU A C 1
ATOM 2104 O O . GLU A 1 254 ? -19.557 25.883 2.459 1.00 38.78 254 GLU A O 1
ATOM 2109 N N . HIS A 1 255 ? -18.941 26.487 4.525 1.00 33.22 255 HIS A N 1
ATOM 2110 C CA . HIS A 1 255 ? -19.130 27.933 4.388 1.00 33.22 255 HIS A CA 1
ATOM 2111 C C . HIS A 1 255 ? -17.757 28.617 4.426 1.00 33.22 255 HIS A C 1
ATOM 2113 O O . HIS A 1 255 ? -17.464 29.387 5.333 1.00 33.22 255 HIS A O 1
ATOM 2119 N N . ILE A 1 256 ? -16.877 28.316 3.470 1.00 35.53 256 ILE A N 1
ATOM 2120 C CA . ILE A 1 256 ? -15.670 29.116 3.239 1.00 35.53 256 ILE A CA 1
ATOM 2121 C C . ILE A 1 256 ? -15.552 29.318 1.733 1.00 35.53 256 ILE A C 1
ATOM 2123 O O . ILE A 1 256 ? -15.455 28.375 0.956 1.00 35.53 256 ILE A O 1
ATOM 2127 N N . SER A 1 257 ? -15.656 30.581 1.336 1.00 37.00 257 SER A N 1
ATOM 2128 C CA . SER A 1 257 ? -15.614 31.074 -0.034 1.00 37.00 257 SER A CA 1
ATOM 2129 C C . SER A 1 257 ? -14.355 30.607 -0.769 1.00 37.00 257 SER A C 1
ATOM 2131 O O . SER A 1 257 ? -13.257 31.069 -0.457 1.00 37.00 257 SER A O 1
ATOM 2133 N N . ILE A 1 258 ? -14.513 29.759 -1.787 1.00 32.16 258 ILE A N 1
ATOM 2134 C CA . ILE A 1 258 ? -13.494 29.556 -2.820 1.00 32.16 258 ILE A CA 1
ATOM 2135 C C . ILE A 1 258 ? -14.167 29.709 -4.185 1.00 32.16 258 ILE A C 1
ATOM 2137 O O . ILE A 1 258 ? -15.084 28.977 -4.553 1.00 32.16 258 ILE A O 1
ATOM 2141 N N . GLU A 1 259 ? -13.707 30.725 -4.906 1.00 34.56 259 GLU A N 1
ATOM 2142 C CA . GLU A 1 259 ? -14.244 31.247 -6.157 1.00 34.56 259 GLU A CA 1
ATOM 2143 C C . GLU A 1 259 ? -14.395 30.183 -7.261 1.00 34.56 259 GLU A C 1
ATOM 2145 O O . GLU A 1 259 ? -13.435 29.566 -7.724 1.00 34.56 259 GLU A O 1
ATOM 2150 N N . THR A 1 260 ? -15.648 30.031 -7.697 1.00 31.55 260 THR A N 1
ATOM 2151 C CA . THR A 1 260 ? -16.191 29.926 -9.069 1.00 31.55 260 THR A CA 1
ATOM 2152 C C . THR A 1 260 ? -15.658 28.858 -10.042 1.00 31.55 260 THR A C 1
ATOM 2154 O O . THR A 1 260 ? -16.421 28.423 -10.897 1.00 31.55 260 THR A O 1
ATOM 2157 N N . ARG A 1 261 ? -14.423 28.349 -9.946 1.00 34.41 261 ARG A N 1
ATOM 2158 C CA . ARG A 1 261 ? -13.918 27.272 -10.830 1.00 34.41 261 ARG A CA 1
ATOM 2159 C C . ARG A 1 261 ? -13.997 25.883 -10.203 1.00 34.41 261 ARG A C 1
ATOM 2161 O O . ARG A 1 261 ? -14.357 24.942 -10.901 1.00 34.41 261 ARG A O 1
ATOM 2168 N N . ALA A 1 262 ? -13.752 25.744 -8.899 1.00 35.31 262 ALA A N 1
ATOM 2169 C CA . ALA A 1 262 ? -13.925 24.462 -8.205 1.00 35.31 262 ALA A CA 1
ATOM 2170 C C . ALA A 1 262 ? -15.404 24.040 -8.142 1.00 35.31 262 ALA A C 1
ATOM 2172 O O . ALA A 1 262 ? -15.704 22.866 -8.334 1.00 35.31 262 ALA A O 1
ATOM 2173 N N . MET A 1 263 ? -16.323 25.002 -7.982 1.00 36.41 263 MET A N 1
ATOM 2174 C CA . MET A 1 263 ? -17.773 24.767 -7.994 1.00 36.41 263 MET A CA 1
ATOM 2175 C C . MET A 1 263 ? -18.269 24.206 -9.329 1.00 36.41 263 MET A C 1
ATOM 2177 O O . MET A 1 263 ? -18.956 23.201 -9.321 1.00 36.41 263 MET A O 1
ATOM 2181 N N . ILE A 1 264 ? -17.837 24.743 -10.476 1.00 37.34 264 ILE A N 1
ATOM 2182 C CA . ILE A 1 264 ? -18.252 24.230 -11.799 1.00 37.34 264 ILE A CA 1
ATOM 2183 C C . ILE A 1 264 ? -17.810 22.768 -12.006 1.00 37.34 264 ILE A C 1
ATOM 2185 O O . ILE A 1 264 ? -18.489 21.984 -12.673 1.00 37.34 264 ILE A O 1
ATOM 2189 N N . HIS A 1 265 ? -16.665 22.382 -11.439 1.00 42.16 265 HIS A N 1
ATOM 2190 C CA . HIS A 1 265 ? -16.122 21.030 -11.571 1.00 42.16 265 HIS A CA 1
ATOM 2191 C C . HIS A 1 265 ? -16.674 20.057 -10.529 1.00 42.16 265 HIS A C 1
ATOM 2193 O O . HIS A 1 265 ? -16.906 18.899 -10.870 1.00 42.16 265 HIS A O 1
ATOM 2199 N N . LEU A 1 266 ? -16.958 20.525 -9.312 1.00 41.91 266 LEU A N 1
ATOM 2200 C CA . LEU A 1 266 ? -17.743 19.787 -8.325 1.00 41.91 266 LEU A CA 1
ATOM 2201 C C . LEU A 1 266 ? -19.179 19.595 -8.807 1.00 41.91 266 LEU A C 1
ATOM 2203 O O . LEU A 1 266 ? -19.686 18.496 -8.662 1.00 41.91 266 LEU A O 1
ATOM 2207 N N . ASP A 1 267 ? -19.781 20.577 -9.476 1.00 43.00 267 ASP A N 1
ATOM 2208 C CA . ASP A 1 267 ? -21.100 20.469 -10.105 1.00 43.00 267 ASP A CA 1
ATOM 2209 C C . ASP A 1 267 ? -21.079 19.492 -11.281 1.00 43.00 267 ASP A C 1
ATOM 2211 O O . ASP A 1 267 ? -22.011 18.709 -11.442 1.00 43.00 267 ASP A O 1
ATOM 2215 N N . LYS A 1 268 ? -19.997 19.447 -12.072 1.00 41.94 268 LYS A N 1
ATOM 2216 C CA . LYS A 1 268 ? -19.820 18.413 -13.106 1.00 41.94 268 LYS A CA 1
ATOM 2217 C C . LYS A 1 268 ? -19.645 17.024 -12.506 1.00 41.94 268 LYS A C 1
ATOM 2219 O O . LYS A 1 268 ? -20.338 16.108 -12.938 1.00 41.94 268 LYS A O 1
ATOM 2224 N N . LEU A 1 269 ? -18.788 16.870 -11.498 1.00 39.97 269 LEU A N 1
ATOM 2225 C CA . LEU A 1 269 ? -18.605 15.607 -10.784 1.00 39.97 269 LEU A CA 1
ATOM 2226 C C . LEU A 1 269 ? -19.925 15.171 -10.128 1.00 39.97 269 LEU A C 1
ATOM 2228 O O . LEU A 1 269 ? -20.325 14.024 -10.262 1.00 39.97 269 LEU A O 1
ATOM 2232 N N . HIS A 1 270 ? -20.653 16.103 -9.516 1.00 43.69 270 HIS A N 1
ATOM 2233 C CA . HIS A 1 270 ? -21.968 15.912 -8.915 1.00 43.69 270 HIS A CA 1
ATOM 2234 C C . HIS A 1 270 ? -23.033 15.559 -9.964 1.00 43.69 270 HIS A C 1
ATOM 2236 O O . HIS A 1 270 ? -23.821 14.648 -9.734 1.00 43.69 270 HIS A O 1
ATOM 2242 N N . SER A 1 271 ? -23.025 16.182 -11.146 1.00 45.81 271 SER A N 1
ATOM 2243 C CA . SER A 1 271 ? -23.927 15.859 -12.265 1.00 45.81 271 SER A CA 1
ATOM 2244 C C . SER A 1 271 ? -23.621 14.494 -12.895 1.00 45.81 271 SER A C 1
ATOM 2246 O O . SER A 1 271 ? -24.535 13.752 -13.253 1.00 45.81 271 SER A O 1
ATOM 2248 N N . MET A 1 272 ? -22.345 14.099 -12.959 1.00 41.56 272 MET A N 1
ATOM 2249 C CA . MET A 1 272 ? -21.929 12.761 -13.385 1.00 41.56 272 MET A CA 1
ATOM 2250 C C . MET A 1 272 ? -22.334 11.724 -12.336 1.00 41.56 272 MET A C 1
ATOM 2252 O O . MET A 1 272 ? -22.937 10.710 -12.663 1.00 41.56 272 MET A O 1
ATOM 2256 N N . ILE A 1 273 ? -22.113 12.016 -11.056 1.00 40.12 273 ILE A N 1
ATOM 2257 C CA . ILE A 1 273 ? -22.521 11.170 -9.932 1.00 40.12 273 ILE A CA 1
ATOM 2258 C C . ILE A 1 273 ? -24.055 11.021 -9.868 1.00 40.12 273 ILE A C 1
ATOM 2260 O O . ILE A 1 273 ? -24.548 9.930 -9.563 1.00 40.12 273 ILE A O 1
ATOM 2264 N N . SER A 1 274 ? -24.806 12.077 -10.192 1.00 40.88 274 SER A N 1
ATOM 2265 C CA . SER A 1 274 ? -26.277 12.094 -10.202 1.00 40.88 274 SER A CA 1
ATOM 2266 C C . SER A 1 274 ? -26.861 11.372 -11.422 1.00 40.88 274 SER A C 1
ATOM 2268 O O . SER A 1 274 ? -27.702 10.497 -11.255 1.00 40.88 274 SER A O 1
ATOM 2270 N N . SER A 1 275 ? -26.336 11.599 -12.631 1.00 42.25 275 SER A N 1
ATOM 2271 C CA . SER A 1 275 ? -26.764 10.865 -13.842 1.00 42.25 275 SER A CA 1
ATOM 2272 C C . SER A 1 275 ? -26.428 9.367 -13.797 1.00 42.25 275 SER A C 1
ATOM 2274 O O . SER A 1 275 ? -27.083 8.544 -14.436 1.00 42.25 275 SER A O 1
ATOM 2276 N N . MET A 1 276 ? -25.426 8.982 -13.005 1.00 37.06 276 MET A N 1
ATOM 2277 C CA . MET A 1 276 ? -25.136 7.585 -12.687 1.00 37.06 276 MET A CA 1
ATOM 2278 C C . MET A 1 276 ? -26.086 6.983 -11.637 1.00 37.06 276 MET A C 1
ATOM 2280 O O . MET A 1 276 ? -26.155 5.764 -11.560 1.00 37.06 276 MET A O 1
ATOM 2284 N N . ALA A 1 277 ? -26.781 7.790 -10.822 1.00 38.53 277 ALA A N 1
ATOM 2285 C CA . ALA A 1 277 ? -27.811 7.319 -9.883 1.00 38.53 277 ALA A CA 1
ATOM 2286 C C . ALA A 1 277 ? -29.154 7.045 -10.583 1.00 38.53 277 ALA A C 1
ATOM 2288 O O . ALA A 1 277 ? -29.843 6.091 -10.237 1.00 38.53 277 ALA A O 1
ATOM 2289 N N . ASP A 1 278 ? -29.493 7.850 -11.592 1.00 41.03 278 ASP A N 1
ATOM 2290 C CA . ASP A 1 278 ? -30.751 7.722 -12.344 1.00 41.03 278 ASP A CA 1
ATOM 2291 C C . ASP A 1 278 ? -30.750 6.564 -13.359 1.00 41.03 278 ASP A C 1
ATOM 2293 O O . ASP A 1 278 ? -31.805 6.118 -13.802 1.00 41.03 278 ASP A O 1
ATOM 2297 N N . ASN A 1 279 ? -29.572 6.051 -13.729 1.00 39.47 279 ASN A N 1
ATOM 2298 C CA . ASN A 1 279 ? -29.427 4.920 -14.656 1.00 39.47 279 ASN A CA 1
ATOM 2299 C C . ASN A 1 279 ? -29.325 3.551 -13.959 1.00 39.47 279 ASN A C 1
ATOM 2301 O O . ASN A 1 279 ? -29.244 2.539 -14.644 1.00 39.47 279 ASN A O 1
ATOM 2305 N N . SER A 1 280 ? -29.310 3.505 -12.622 1.00 37.78 280 SER A N 1
ATOM 2306 C CA . SER A 1 280 ? -29.333 2.264 -11.825 1.00 37.78 280 SER A CA 1
ATOM 2307 C C . SER A 1 280 ? -30.727 1.936 -11.265 1.00 37.78 280 SER A C 1
ATOM 2309 O O . SER A 1 280 ? -30.867 1.024 -10.457 1.00 37.78 280 SER A O 1
ATOM 2311 N N . SER A 1 281 ? -31.745 2.718 -11.640 1.00 42.03 281 SER A N 1
ATOM 2312 C CA . SER A 1 281 ? -33.151 2.597 -11.216 1.00 42.03 281 SER A CA 1
ATOM 2313 C C . SER A 1 281 ? -34.107 2.268 -12.378 1.00 42.03 281 SER A C 1
ATOM 2315 O O . SER A 1 281 ? -35.324 2.401 -12.238 1.00 42.03 281 SER A O 1
ATOM 2317 N N . LYS A 1 282 ? -33.559 1.809 -13.508 1.00 36.09 282 LYS A N 1
ATOM 2318 C CA . LYS A 1 282 ? -34.259 1.181 -14.637 1.00 36.09 282 LYS A CA 1
ATOM 2319 C C . LYS A 1 282 ? -33.668 -0.198 -14.879 1.00 36.09 282 LYS A C 1
ATOM 2321 O O . LYS A 1 282 ? -34.454 -1.085 -15.269 1.00 36.09 282 LYS A O 1
#

Organism: NCBI:txid2024889

Mean predicted aligned error: 11.96 Å

InterPro domains:
  IPR001264 Glycosyl transferase, family 51 [PF00912] (34-188)
  IPR023346 Lysozyme-like domain superfamily [SSF53955] (27-205)
  IPR036950 Transglycosylase domain [G3DSA:1.10.3810.10] (25-207)
  IPR050396 Glycosyltransferase 51/Transpeptidase [PTHR32282] (29-187)